Protein AF-0000000080526913 (afdb_homodimer)

Sequence (358 aa):
MADVSIFNTLAPYHIIAYGTHLGAQVWQTFVSGITAYQTLERSQFSALQQRVFPRYFTLQTALPLLMALTYPGANLGPSSYHGALAPANHWSVLYPLTTAFVCGFLNLVFVGPKTSELIRLRKAQEIKDGKKSIDPAPHSKEMLGLNKTFARVHGASALLNLVSLGASVWYGVWLSARLMADVSIFNTLAPYHIIAYGTHLGAQVWQTFVSGITAYQTLERSQFSALQQRVFPRYFTLQTALPLLMALTYPGANLGPSSYHGALAPANHWSVLYPLTTAFVCGFLNLVFVGPKTSELIRLRKAQEIKDGKKSIDPAPHSKEMLGLNKTFARVHGASALLNLVSLGASVWYGVWLSARL

Nearest PDB structures (foldseek):
  7sax-assembly1_B  TM=2.688E-01  e=1.446E+00  Sphingobacterium wenxiniae
  8xqt-assembly1_R  TM=3.562E-01  e=3.666E+00  Clostridium perfringens
  7oqz-assembly1_A  TM=3.794E-01  e=6.597E+00  Homo sapiens
  2ykt-assembly1_A-2  TM=2.177E-01  e=6.597E+00  Homo sapiens
  7oqz-assembly1_A  TM=3.801E-01  e=7.802E+00  Homo sapiens

Secondary structure (DSSP, 8-state):
---GGGGGSSHHHHHHHHHHHHHHHHHIIIIIHHHHHHHS-HHHHHHHHHHHHHHHHHHHHHHHHHHHHTPPPPTTS--HHHHHHSGGGIIIIIHHHHHHHHHHHHIIIIIHHHHHHHHHHHHHHHHHHTS-TTSPSP--HHHHHHHHHHHHHHHHHHHHHHHHHHHHHHHHHHHHTT-/---GGGGGSSHHHHHHHHHHHHHHHHHIIIIIHHHHHHHS-HHHHHHHHHHHHHHHHHHHHHHHHHHHHTPPPPTTS--HHHHHHSGGGIIIIIHHHHHHHHHHHHIIIIIHHHHHHHHHHHHHHHHHHTS-TTSPSP--HHHHHHHHHHHHHHHHHHHHHHHHHHHHHHHHHHHHTT-

pLDDT: mean 96.12, std 7.46, range [40.59, 98.94]

Solvent-accessible surface area (backbone atoms only — not comparable to full-atom values): 17758 Å² total; per-residue (Å²): 121,89,50,84,64,52,78,74,45,42,27,39,61,19,50,50,35,48,14,39,46,47,1,32,49,51,34,42,68,71,41,53,48,50,50,40,58,75,64,39,56,67,70,58,34,52,56,44,47,66,61,45,46,58,58,50,22,47,48,41,25,48,31,36,52,49,28,34,53,19,29,54,30,51,90,89,44,56,38,20,54,62,25,28,66,29,79,93,23,34,82,52,38,33,48,24,37,47,47,20,21,51,31,17,41,44,30,49,71,48,43,43,54,50,41,52,49,44,54,52,51,47,52,54,47,19,63,76,66,74,44,61,87,83,52,74,83,85,70,53,72,67,53,51,50,48,51,52,50,39,53,52,43,46,48,51,42,51,49,33,50,50,52,21,48,52,23,46,51,53,29,41,42,50,57,20,72,47,77,120,89,49,86,64,51,78,74,44,41,30,39,61,21,48,50,35,49,14,38,46,47,1,33,48,51,34,43,69,72,40,53,49,50,50,40,58,74,65,40,55,67,70,58,33,50,56,44,48,66,61,45,46,60,57,52,24,48,47,41,26,48,31,36,52,50,30,34,53,19,29,54,28,56,91,88,43,56,37,20,54,62,25,29,65,31,77,93,24,35,82,52,37,33,48,26,38,48,47,20,21,51,30,17,41,43,29,50,71,48,43,43,54,50,39,53,49,43,53,51,50,46,51,54,47,18,63,75,65,73,45,60,86,84,52,74,82,85,71,53,73,66,53,53,50,48,50,52,51,39,52,52,45,47,47,50,43,51,48,34,50,52,51,22,48,50,23,46,51,54,27,42,43,51,58,22,75,48,72

InterPro domains:
  IPR025423 TMEM205-like [PF13664] (17-122)
  IPR053009 Xanthocillin Biosynthesis-Associated Protein [PTHR23241] (12-179)

Organism: Pseudogymnoascus destructans (strain ATCC MYA-4855 / 20631-21) (NCBI:txid658429)

Foldseek 3Di:
DPPVVVVVALVVVLVVLLCVLLVLLCCCLPPVLVVLVVPDDPVVSLVVCLVVQLVNLVSQQVSLLSNQQSAGDPDPGDGGVCRQPDPVCCQQHVVLSVLSNVLSVCCNPPLVVVLNVLVVVQVVLCVVQVHHLPDDDDDDPVSVVSVVVNCVSVVSNSVSSVSNSVSSVSNVVSVVVVD/DPPVVVVVALVVVLVVLLCVLLVLLCCCLPPVLVVLVVPDDPVVSLVVCLVVQLVNLVSLQVSLLSNQQSAGDPDPGDGGVCRLPDPVCCQQHVVLSVLSNVLSVCCNPPLVVVLVVLVVVQVVLCVVQVHHLPDDDDDDPVSVVSVVVNCVSVVSNSVSSVSNSVSSVSNVVSVVVVD

Radius of gyration: 22.97 Å; Cα contacts (8 Å, |Δi|>4): 493; chains: 2; bounding box: 57×66×45 Å

Structure (mmCIF, N/CA/C/O backbone):
data_AF-0000000080526913-model_v1
#
loop_
_entity.id
_entity.type
_entity.pdbx_description
1 polymer 'TMEM205-like domain-containing protein'
#
loop_
_atom_site.group_PDB
_atom_site.id
_atom_site.type_symbol
_atom_site.label_atom_id
_atom_site.label_alt_id
_atom_site.label_comp_id
_atom_site.label_asym_id
_atom_site.label_entity_id
_atom_site.label_seq_id
_atom_site.pdbx_PDB_ins_code
_atom_site.Cartn_x
_atom_site.Cartn_y
_atom_site.Cartn_z
_atom_site.occupancy
_atom_site.B_iso_or_equiv
_atom_site.auth_seq_id
_atom_site.auth_comp_id
_atom_site.auth_asym_id
_atom_site.auth_atom_id
_atom_site.pdbx_PDB_model_num
ATOM 1 N N . MET A 1 1 ? 15.875 21.516 12.609 1 41.25 1 MET A N 1
ATOM 2 C CA . MET A 1 1 ? 16.078 20.141 13.102 1 41.25 1 MET A CA 1
ATOM 3 C C . MET A 1 1 ? 14.859 19.656 13.875 1 41.25 1 MET A C 1
ATOM 5 O O . MET A 1 1 ? 14.344 20.375 14.742 1 41.25 1 MET A O 1
ATOM 9 N N . ALA A 1 2 ? 13.953 18.844 13.219 1 52.88 2 ALA A N 1
ATOM 10 C CA . ALA A 1 2 ? 12.859 18.469 14.117 1 52.88 2 ALA A CA 1
ATOM 11 C C . ALA A 1 2 ? 13.398 18.016 15.477 1 52.88 2 ALA A C 1
ATOM 13 O O . ALA A 1 2 ? 14.211 17.094 15.539 1 52.88 2 ALA A O 1
ATOM 14 N N . ASP A 1 3 ? 13.531 18.781 16.438 1 56.09 3 ASP A N 1
ATOM 15 C CA . ASP A 1 3 ? 14.055 18.578 17.781 1 56.09 3 ASP A CA 1
ATOM 16 C C . ASP A 1 3 ? 13.562 17.266 18.375 1 56.09 3 ASP A C 1
ATOM 18 O O . ASP A 1 3 ? 12.516 16.75 17.969 1 56.09 3 ASP A O 1
ATOM 22 N N . VAL A 1 4 ? 14.5 16.375 18.984 1 63.16 4 VAL A N 1
ATOM 23 C CA . VAL A 1 4 ? 14.227 15.227 19.844 1 63.16 4 VAL A CA 1
ATOM 24 C C . VAL A 1 4 ? 12.852 15.375 20.484 1 63.16 4 VAL A C 1
ATOM 26 O O . VAL A 1 4 ? 12.156 14.391 20.734 1 63.16 4 VAL A O 1
ATOM 29 N N . SER A 1 5 ? 12.266 16.594 20.328 1 86.69 5 SER A N 1
ATOM 30 C CA . SER A 1 5 ? 11.031 16.938 21.031 1 86.69 5 SER A CA 1
ATOM 31 C C . SER A 1 5 ? 9.805 16.562 20.203 1 86.69 5 SER A C 1
ATOM 33 O O . SER A 1 5 ? 8.75 16.25 20.766 1 86.69 5 SER A O 1
ATOM 35 N N . ILE A 1 6 ? 10.062 16.234 18.891 1 90.94 6 ILE A N 1
ATOM 36 C CA . ILE A 1 6 ? 8.906 15.922 18.062 1 90.94 6 ILE A CA 1
ATOM 37 C C . ILE A 1 6 ? 8.484 14.477 18.281 1 90.94 6 ILE A C 1
ATOM 39 O O . ILE A 1 6 ? 7.293 14.156 18.219 1 90.94 6 ILE A O 1
ATOM 43 N N . PHE A 1 7 ? 9.453 13.602 18.641 1 92.25 7 PHE A N 1
ATOM 44 C CA . PHE A 1 7 ? 9.172 12.188 18.859 1 92.25 7 PHE A CA 1
ATOM 45 C C . PHE A 1 7 ? 8.453 11.961 20.172 1 92.25 7 PHE A C 1
ATOM 47 O O . PHE A 1 7 ? 7.91 10.883 20.422 1 92.25 7 PHE A O 1
ATOM 54 N N . ASN A 1 8 ? 8.422 13.008 21 1 92.38 8 ASN A N 1
ATOM 55 C CA . ASN A 1 8 ? 7.633 12.945 22.234 1 92.38 8 ASN A CA 1
ATOM 56 C C . ASN A 1 8 ? 6.188 13.383 21.984 1 92.38 8 ASN A C 1
ATOM 58 O O . ASN A 1 8 ? 5.367 13.336 22.906 1 92.38 8 ASN A O 1
ATOM 62 N N . THR A 1 9 ? 5.938 13.766 20.766 1 93.69 9 THR A N 1
ATOM 63 C CA . THR A 1 9 ? 4.559 14.109 20.438 1 93.69 9 THR A CA 1
ATOM 64 C C . THR A 1 9 ? 3.875 12.945 19.719 1 93.69 9 THR A C 1
ATOM 66 O O . THR A 1 9 ? 4.531 11.984 19.312 1 93.69 9 THR A O 1
ATOM 69 N N . LEU A 1 10 ? 2.586 13.047 19.469 1 96.81 10 LEU A N 1
ATOM 70 C CA . LEU A 1 10 ? 1.797 11.992 18.844 1 96.81 10 LEU A CA 1
ATOM 71 C C . LEU A 1 10 ? 1.803 12.133 17.328 1 96.81 10 LEU A C 1
ATOM 73 O O . LEU A 1 10 ? 1.496 11.172 16.609 1 96.81 10 LEU A O 1
ATOM 77 N N . ALA A 1 11 ? 2.182 13.273 16.828 1 97 11 ALA A N 1
ATOM 78 C CA . ALA A 1 11 ? 1.941 13.688 15.453 1 97 11 ALA A CA 1
ATOM 79 C C . ALA A 1 11 ? 2.689 12.789 14.469 1 97 11 ALA A C 1
ATOM 81 O O . ALA A 1 11 ? 2.131 12.367 13.453 1 97 11 ALA A O 1
ATOM 82 N N . PRO A 1 12 ? 3.951 12.43 14.75 1 97.81 12 PRO A N 1
ATOM 83 C CA . PRO A 1 12 ? 4.645 11.57 13.789 1 97.81 12 PRO A CA 1
ATOM 84 C C . PRO A 1 12 ? 4.012 10.188 13.664 1 97.81 12 PRO A C 1
ATOM 86 O O . PRO A 1 12 ? 3.928 9.641 12.562 1 97.81 12 PRO A O 1
ATOM 89 N N . TYR A 1 13 ? 3.525 9.68 14.727 1 98.38 13 TYR A N 1
ATOM 90 C CA . TYR A 1 13 ? 2.902 8.367 14.711 1 98.38 13 TYR A CA 1
ATOM 91 C C . TYR A 1 13 ? 1.559 8.398 14 1 98.38 13 TYR A C 1
ATOM 93 O O . TYR A 1 13 ? 1.196 7.457 13.297 1 98.38 13 TYR A O 1
ATOM 101 N N . HIS A 1 14 ? 0.93 9.508 14.164 1 98.62 14 HIS A N 1
ATOM 102 C CA . HIS A 1 14 ? -0.375 9.688 13.539 1 98.62 14 HIS A CA 1
ATOM 103 C C . HIS A 1 14 ? -0.254 9.75 12.023 1 98.62 14 HIS A C 1
ATOM 105 O O . HIS A 1 14 ? -0.958 9.031 11.312 1 98.62 14 HIS A O 1
ATOM 111 N N . ILE A 1 15 ? 0.638 10.547 11.562 1 98.5 15 ILE A N 1
ATOM 112 C CA . ILE A 1 15 ? 0.716 10.766 10.117 1 98.5 15 ILE A CA 1
ATOM 113 C C . ILE A 1 15 ? 1.255 9.508 9.438 1 98.5 15 ILE A C 1
ATOM 115 O O . ILE A 1 15 ? 0.852 9.18 8.32 1 98.5 15 ILE A O 1
ATOM 119 N N . ILE A 1 16 ? 2.139 8.773 10.055 1 98.75 16 ILE A N 1
ATOM 120 C CA . ILE A 1 16 ? 2.672 7.535 9.492 1 98.75 16 ILE A CA 1
ATOM 121 C C . ILE A 1 16 ? 1.582 6.465 9.477 1 98.75 16 ILE A C 1
ATOM 123 O O . ILE A 1 16 ? 1.44 5.73 8.5 1 98.75 16 ILE A O 1
ATOM 127 N N . ALA A 1 17 ? 0.786 6.398 10.523 1 98.88 17 ALA A N 1
ATOM 128 C CA . ALA A 1 17 ? -0.334 5.461 10.562 1 98.88 17 ALA A CA 1
ATOM 129 C C . ALA A 1 17 ? -1.347 5.773 9.461 1 98.88 17 ALA A C 1
ATOM 131 O O . ALA A 1 17 ? -1.819 4.871 8.766 1 98.88 17 ALA A O 1
ATOM 132 N N . TYR A 1 18 ? -1.64 7.07 9.359 1 98.94 18 TYR A N 1
ATOM 133 C CA . TYR A 1 18 ? -2.576 7.492 8.328 1 98.94 18 TYR A CA 1
ATOM 134 C C . TYR A 1 18 ? -2.062 7.113 6.941 1 98.94 18 TYR A C 1
ATOM 136 O O . TYR A 1 18 ? -2.797 6.539 6.137 1 98.94 18 TYR A O 1
ATOM 144 N N . GLY A 1 19 ? -0.814 7.438 6.625 1 98.94 19 GLY A N 1
ATOM 145 C CA . GLY A 1 19 ? -0.238 7.125 5.328 1 98.94 19 GLY A CA 1
ATOM 146 C C . GLY A 1 19 ? -0.204 5.641 5.031 1 98.94 19 GLY A C 1
ATOM 147 O O . GLY A 1 19 ? -0.53 5.215 3.92 1 98.94 19 GLY A O 1
ATOM 148 N N . THR A 1 20 ? 0.209 4.852 6.016 1 98.88 20 THR A N 1
ATOM 149 C CA . THR A 1 20 ? 0.259 3.404 5.844 1 98.88 20 THR A CA 1
ATOM 150 C C . THR A 1 20 ? -1.13 2.846 5.547 1 98.88 20 THR A C 1
ATOM 152 O O . THR A 1 20 ? -1.292 2.01 4.656 1 98.88 20 THR A O 1
ATOM 155 N N . HIS A 1 21 ? -2.102 3.365 6.293 1 98.94 21 HIS A N 1
ATOM 156 C CA . HIS A 1 21 ? -3.48 2.92 6.129 1 98.94 21 HIS A CA 1
ATOM 157 C C . HIS A 1 21 ? -4 3.234 4.73 1 98.94 21 HIS A C 1
ATOM 159 O O . HIS A 1 21 ? -4.426 2.332 4.008 1 98.94 21 HIS A O 1
ATOM 165 N N . LEU A 1 22 ? -3.934 4.496 4.324 1 98.94 22 LEU A N 1
ATOM 166 C CA . LEU A 1 22 ? -4.434 4.941 3.029 1 98.94 22 LEU A CA 1
ATOM 167 C C . LEU A 1 22 ? -3.67 4.27 1.894 1 98.94 22 LEU A C 1
ATOM 169 O O . LEU A 1 22 ? -4.277 3.77 0.942 1 98.94 22 LEU A O 1
ATOM 173 N N . GLY A 1 23 ? -2.391 4.238 1.995 1 98.81 23 GLY A N 1
ATOM 174 C CA . GLY A 1 23 ? -1.58 3.707 0.911 1 98.81 23 GLY A CA 1
ATOM 175 C C . GLY A 1 23 ? -1.764 2.215 0.705 1 98.81 23 GLY A C 1
ATOM 176 O O . GLY A 1 23 ? -1.736 1.731 -0.428 1 98.81 23 GLY A O 1
ATOM 177 N N . ALA A 1 24 ? -1.862 1.53 1.797 1 98.81 24 ALA A N 1
ATOM 178 C CA . ALA A 1 24 ? -2.15 0.105 1.661 1 98.81 24 ALA A CA 1
ATOM 179 C C . ALA A 1 24 ? -3.477 -0.121 0.943 1 98.81 24 ALA A C 1
ATOM 181 O O . ALA A 1 24 ? -3.598 -1.031 0.119 1 98.81 24 ALA A O 1
ATOM 182 N N . GLN A 1 25 ? -4.477 0.696 1.237 1 98.88 25 GLN A N 1
ATOM 183 C CA . GLN A 1 25 ? -5.777 0.574 0.581 1 98.88 25 GLN A CA 1
ATOM 184 C C . GLN A 1 25 ? -5.664 0.854 -0.915 1 98.88 25 GLN A C 1
ATOM 186 O O . GLN A 1 25 ? -6.148 0.073 -1.735 1 98.88 25 GLN A O 1
ATOM 191 N N . VAL A 1 26 ? -5.02 1.909 -1.214 1 98.81 26 VAL A N 1
ATOM 192 C CA . VAL A 1 26 ? -4.91 2.33 -2.607 1 98.81 26 VAL A CA 1
ATOM 193 C C . VAL A 1 26 ? -4.105 1.304 -3.398 1 98.81 26 VAL A C 1
ATOM 195 O O . VAL A 1 26 ? -4.531 0.861 -4.469 1 98.81 26 VAL A O 1
ATOM 198 N N . TRP A 1 27 ? -3.051 0.9 -2.852 1 98.62 27 TRP A N 1
ATOM 199 C CA . TRP A 1 27 ? -2.143 -0.009 -3.545 1 98.62 27 TRP A CA 1
ATOM 200 C C . TRP A 1 27 ? -2.783 -1.381 -3.729 1 98.62 27 TRP A C 1
ATOM 202 O O . TRP A 1 27 ? -2.768 -1.937 -4.828 1 98.62 27 TRP A O 1
ATOM 212 N N . GLN A 1 28 ? -3.33 -1.899 -2.707 1 98.5 28 GLN A N 1
ATOM 213 C CA . GLN A 1 28 ? -3.904 -3.24 -2.77 1 98.5 28 GLN A CA 1
ATOM 214 C C . GLN A 1 28 ? -5.141 -3.268 -3.662 1 98.5 28 GLN A C 1
ATOM 216 O O . GLN A 1 28 ? -5.344 -4.223 -4.418 1 98.5 28 GLN A O 1
ATOM 221 N N . THR A 1 29 ? -5.977 -2.24 -3.617 1 98.31 29 THR A N 1
ATOM 222 C CA . THR A 1 29 ? -7.25 -2.229 -4.324 1 98.31 29 THR A CA 1
ATOM 223 C C . THR A 1 29 ? -7.047 -1.946 -5.809 1 98.31 29 THR A C 1
ATOM 225 O O . THR A 1 29 ? -7.664 -2.59 -6.66 1 98.31 29 THR A O 1
ATOM 228 N N . PHE A 1 30 ? -6.113 -1.079 -6.098 1 98.38 30 PHE A N 1
ATOM 229 C CA . PHE A 1 30 ? -6.125 -0.586 -7.469 1 98.38 30 PHE A CA 1
ATOM 230 C C . PHE A 1 30 ? -4.895 -1.067 -8.227 1 98.38 30 PHE A C 1
ATOM 232 O O . PHE A 1 30 ? -4.801 -0.895 -9.445 1 98.38 30 PHE A O 1
ATOM 239 N N . VAL A 1 31 ? -3.92 -1.676 -7.539 1 98.12 31 VAL A N 1
ATOM 240 C CA . VAL A 1 31 ? -2.715 -2.043 -8.273 1 98.12 31 VAL A CA 1
ATOM 241 C C . VAL A 1 31 ? -2.346 -3.492 -7.973 1 98.12 31 VAL A C 1
ATOM 243 O O . VAL A 1 31 ? -2.436 -4.359 -8.844 1 98.12 31 VAL A O 1
ATOM 246 N N . SER A 1 32 ? -2.037 -3.74 -6.723 1 98.06 32 SER A N 1
ATOM 247 C CA . SER A 1 32 ? -1.484 -5.043 -6.375 1 98.06 32 SER A CA 1
ATOM 248 C C . SER A 1 32 ? -2.492 -6.16 -6.633 1 98.06 32 SER A C 1
ATOM 250 O O . SER A 1 32 ? -2.154 -7.18 -7.234 1 98.06 32 SER A O 1
ATOM 252 N N . GLY A 1 33 ? -3.709 -5.977 -6.207 1 97.75 33 GLY A N 1
ATOM 253 C CA . GLY A 1 33 ? -4.73 -6.988 -6.418 1 97.75 33 GLY A CA 1
ATOM 254 C C . GLY A 1 33 ? -5.039 -7.234 -7.883 1 97.75 33 GLY A C 1
ATOM 255 O O . GLY A 1 33 ? -5.164 -8.383 -8.312 1 97.75 33 GLY A O 1
ATOM 256 N N . ILE A 1 34 ? -5.125 -6.227 -8.617 1 98.31 34 ILE A N 1
ATOM 257 C CA . ILE A 1 34 ? -5.441 -6.309 -10.039 1 98.31 34 ILE A CA 1
ATOM 258 C C . ILE A 1 34 ? -4.281 -6.961 -10.789 1 98.31 34 ILE A C 1
ATOM 260 O O . ILE A 1 34 ? -4.496 -7.828 -11.641 1 98.31 34 ILE A O 1
ATOM 264 N N . THR A 1 35 ? -3.104 -6.57 -10.438 1 98.69 35 THR A N 1
ATOM 265 C CA . THR A 1 35 ? -1.925 -7.148 -11.07 1 98.69 35 THR A CA 1
ATOM 266 C C . THR A 1 35 ? -1.85 -8.648 -10.812 1 98.69 35 THR A C 1
ATOM 268 O O . THR A 1 35 ? -1.559 -9.43 -11.719 1 98.69 35 THR A O 1
ATOM 271 N N . ALA A 1 36 ? -2.09 -9.031 -9.594 1 98.69 36 ALA A N 1
ATOM 272 C CA . ALA A 1 36 ? -2.076 -10.445 -9.25 1 98.69 36 ALA A CA 1
ATOM 273 C C . ALA A 1 36 ? -3.135 -11.211 -10.039 1 98.69 36 ALA A C 1
ATOM 275 O O . ALA A 1 36 ? -2.867 -12.297 -10.562 1 98.69 36 ALA A O 1
ATOM 276 N N . TYR A 1 37 ? -4.297 -10.648 -10.172 1 97.94 37 TYR A N 1
ATOM 277 C CA . TYR A 1 37 ? -5.402 -11.258 -10.898 1 97.94 37 TYR A CA 1
ATOM 278 C C . TYR A 1 37 ? -5.043 -11.453 -12.367 1 97.94 37 TYR A C 1
ATOM 280 O O . TYR A 1 37 ? -5.371 -12.484 -12.961 1 97.94 37 TYR A O 1
ATOM 288 N N . GLN A 1 38 ? -4.336 -10.516 -12.906 1 98.38 38 GLN A N 1
ATOM 289 C CA . GLN A 1 38 ? -3.994 -10.539 -14.328 1 98.38 38 GLN A CA 1
ATOM 290 C C . GLN A 1 38 ? -2.826 -11.484 -14.594 1 98.38 38 GLN A C 1
ATOM 292 O O . GLN A 1 38 ? -2.611 -11.906 -15.734 1 98.38 38 GLN A O 1
ATOM 297 N N . THR A 1 39 ? -2.084 -11.773 -13.625 1 98.44 39 THR A N 1
ATOM 298 C CA . THR A 1 39 ? -0.815 -12.461 -13.836 1 98.44 39 THR A CA 1
ATOM 299 C C . THR A 1 39 ? -0.926 -13.938 -13.461 1 98.44 39 THR A C 1
ATOM 301 O O . THR A 1 39 ? -0.385 -14.805 -14.148 1 98.44 39 THR A O 1
ATOM 304 N N . LEU A 1 40 ? -1.646 -14.25 -12.414 1 98.38 40 LEU A N 1
ATOM 305 C CA . LEU A 1 40 ? -1.667 -15.602 -11.852 1 98.38 40 LEU A CA 1
ATOM 306 C C . LEU A 1 40 ? -2.875 -16.375 -12.352 1 98.38 40 LEU A C 1
ATOM 308 O O . LEU A 1 40 ? -3.918 -15.789 -12.656 1 98.38 40 LEU A O 1
ATOM 312 N N . GLU A 1 41 ? -2.676 -17.672 -12.406 1 96.88 41 GLU A N 1
ATOM 313 C CA . GLU A 1 41 ? -3.857 -18.516 -12.578 1 96.88 41 GLU A CA 1
ATOM 314 C C . GLU A 1 41 ? -4.832 -18.344 -11.414 1 96.88 41 GLU A C 1
ATOM 316 O O . GLU A 1 41 ? -4.426 -18.016 -10.297 1 96.88 41 GLU A O 1
ATOM 321 N N . ARG A 1 42 ? -6.059 -18.641 -11.703 1 95.56 42 ARG A N 1
ATOM 322 C CA . ARG A 1 42 ? -7.125 -18.375 -10.742 1 95.56 42 ARG A CA 1
ATOM 323 C C . ARG A 1 42 ? -6.855 -19.062 -9.414 1 95.56 42 ARG A C 1
ATOM 325 O O . ARG A 1 42 ? -7.062 -18.484 -8.344 1 95.56 42 ARG A O 1
ATOM 332 N N . SER A 1 43 ? -6.453 -20.281 -9.484 1 94.75 43 SER A N 1
ATOM 333 C CA . SER A 1 43 ? -6.215 -21.031 -8.258 1 94.75 43 SER A CA 1
ATOM 334 C C . SER A 1 43 ? -5.078 -20.422 -7.449 1 94.75 43 SER A C 1
ATOM 336 O O . SER A 1 43 ? -5.152 -20.359 -6.219 1 94.75 43 SER A O 1
ATOM 338 N N . GLN A 1 44 ? -4.016 -19.969 -8.125 1 97 44 GLN A N 1
ATOM 339 C CA . GLN A 1 44 ? -2.889 -19.328 -7.457 1 97 44 GLN A CA 1
ATOM 340 C C . GLN A 1 44 ? -3.283 -17.969 -6.902 1 97 44 GLN A C 1
ATOM 342 O O . GLN A 1 44 ? -2.893 -17.609 -5.789 1 97 44 GLN A O 1
ATOM 347 N N . PHE A 1 45 ? -4.051 -17.266 -7.734 1 98 45 PHE A N 1
ATOM 348 C CA . PHE A 1 45 ? -4.559 -15.969 -7.301 1 98 45 PHE A CA 1
ATOM 349 C C . PHE A 1 45 ? -5.391 -16.109 -6.031 1 98 45 PHE A C 1
ATOM 351 O O . PHE A 1 45 ? -5.207 -15.359 -5.074 1 98 45 PHE A O 1
ATOM 358 N N . SER A 1 46 ? -6.266 -17.031 -6.066 1 96.88 46 SER A N 1
ATOM 359 C CA . SER A 1 46 ? -7.141 -17.281 -4.922 1 96.88 46 SER A CA 1
ATOM 360 C C . SER A 1 46 ? -6.34 -17.641 -3.68 1 96.88 46 SER A C 1
ATOM 362 O O . SER A 1 46 ? -6.605 -17.141 -2.588 1 96.88 46 SER A O 1
ATOM 364 N N . ALA A 1 47 ? -5.391 -18.5 -3.828 1 96.88 47 ALA A N 1
ATOM 365 C CA . ALA A 1 47 ? -4.547 -18.906 -2.709 1 96.88 47 ALA A CA 1
ATOM 366 C C . ALA A 1 47 ? -3.795 -17.719 -2.125 1 96.88 47 ALA A C 1
ATOM 368 O O . ALA A 1 47 ? -3.695 -17.578 -0.904 1 96.88 47 ALA A O 1
ATOM 369 N N . LEU A 1 48 ? -3.262 -16.891 -2.971 1 98.31 48 LEU A N 1
ATOM 370 C CA . LEU A 1 48 ? -2.543 -15.703 -2.521 1 98.31 48 LEU A CA 1
ATOM 371 C C . LEU A 1 48 ? -3.467 -14.758 -1.759 1 98.31 48 LEU A C 1
ATOM 373 O O . LEU A 1 48 ? -3.127 -14.297 -0.667 1 98.31 48 LEU A O 1
ATOM 377 N N . GLN A 1 49 ? -4.66 -14.5 -2.309 1 97.5 49 GLN A N 1
ATOM 378 C CA . GLN A 1 49 ? -5.578 -13.555 -1.672 1 97.5 49 GLN A CA 1
ATOM 379 C C . GLN A 1 49 ? -6.031 -14.07 -0.307 1 97.5 49 GLN A C 1
ATOM 381 O O . GLN A 1 49 ? -6.258 -13.281 0.612 1 97.5 49 GLN A O 1
ATOM 386 N N . GLN A 1 50 ? -6.121 -15.352 -0.148 1 97.25 50 GLN A N 1
ATOM 387 C CA . GLN A 1 50 ? -6.539 -15.922 1.127 1 97.25 50 GLN A CA 1
ATOM 388 C C . GLN A 1 50 ? -5.492 -15.68 2.209 1 97.25 50 GLN A C 1
ATOM 390 O O . GLN A 1 50 ? -5.801 -15.734 3.402 1 97.25 50 GLN A O 1
ATOM 395 N N . ARG A 1 51 ? -4.277 -15.445 1.829 1 97.88 51 ARG A N 1
ATOM 396 C CA . ARG A 1 51 ? -3.229 -15.141 2.795 1 97.88 51 ARG A CA 1
ATOM 397 C C . ARG A 1 51 ? -3.068 -13.633 2.963 1 97.88 51 ARG A C 1
ATOM 399 O O . ARG A 1 51 ? -2.682 -13.156 4.031 1 97.88 51 ARG A O 1
ATOM 406 N N . VAL A 1 52 ? -3.359 -12.914 1.942 1 98.19 52 VAL A N 1
ATOM 407 C CA . VAL A 1 52 ? -3.213 -11.461 1.941 1 98.19 52 VAL A CA 1
ATOM 408 C C . VAL A 1 52 ? -4.332 -10.828 2.762 1 98.19 52 VAL A C 1
ATOM 410 O O . VAL A 1 52 ? -4.086 -9.93 3.578 1 98.19 52 VAL A O 1
ATOM 413 N N . PHE A 1 53 ? -5.531 -11.305 2.652 1 97.75 53 PHE A N 1
ATOM 414 C CA . PHE A 1 53 ? -6.711 -10.617 3.162 1 97.75 53 PHE A CA 1
ATOM 415 C C . PHE A 1 53 ? -6.676 -10.539 4.684 1 97.75 53 PHE A C 1
ATOM 417 O O . PHE A 1 53 ? -6.871 -9.469 5.262 1 97.75 53 PHE A O 1
ATOM 424 N N . PRO A 1 54 ? -6.43 -11.602 5.352 1 98.06 54 PRO A N 1
ATOM 425 C CA . PRO A 1 54 ? -6.398 -11.469 6.812 1 98.06 54 PRO A CA 1
ATOM 426 C C . PRO A 1 54 ? -5.355 -10.453 7.285 1 98.06 54 PRO A C 1
ATOM 428 O O . PRO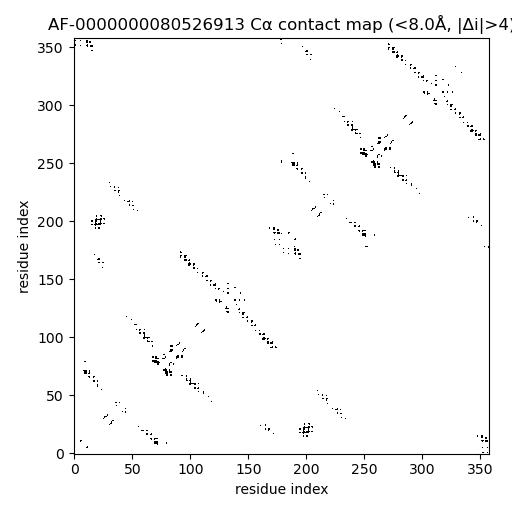 A 1 54 ? -5.598 -9.727 8.25 1 98.06 54 PRO A O 1
ATOM 431 N N . ARG A 1 55 ? -4.223 -10.43 6.699 1 98.5 55 ARG A N 1
ATOM 432 C CA . ARG A 1 55 ? -3.189 -9.469 7.047 1 98.5 55 ARG A CA 1
ATOM 433 C C . ARG A 1 55 ? -3.633 -8.047 6.715 1 98.5 55 ARG A C 1
ATOM 435 O O . ARG A 1 55 ? -3.43 -7.121 7.508 1 98.5 55 ARG A O 1
ATOM 442 N N . TYR A 1 56 ? -4.223 -7.922 5.551 1 98.75 56 TYR A N 1
ATOM 443 C CA . TYR A 1 56 ? -4.703 -6.629 5.082 1 98.75 56 TYR A CA 1
ATOM 444 C C . TYR A 1 56 ? -5.793 -6.082 6 1 98.75 56 TYR A C 1
ATOM 446 O O . TYR A 1 56 ? -5.719 -4.934 6.441 1 98.75 56 TYR A O 1
ATOM 454 N N . PHE A 1 57 ? -6.711 -6.879 6.34 1 98.81 57 PHE A N 1
ATOM 455 C CA . PHE A 1 57 ? -7.84 -6.418 7.137 1 98.81 57 PHE A CA 1
ATOM 456 C C . PHE A 1 57 ? -7.43 -6.191 8.586 1 98.81 57 PHE A C 1
ATOM 458 O O . PHE A 1 57 ? -7.996 -5.34 9.273 1 98.81 57 PHE A O 1
ATOM 465 N N . THR A 1 58 ? -6.465 -6.953 9.039 1 98.88 58 THR A N 1
ATOM 466 C CA . THR A 1 58 ? -5.91 -6.66 10.352 1 98.88 58 THR A CA 1
ATOM 467 C C . THR A 1 58 ? -5.352 -5.238 10.398 1 98.88 58 THR A C 1
ATOM 469 O O . THR A 1 58 ? -5.648 -4.48 11.328 1 98.88 58 THR A O 1
ATOM 472 N N . LEU A 1 59 ? -4.59 -4.914 9.391 1 98.75 59 LEU A N 1
ATOM 473 C CA . LEU A 1 59 ? -4.023 -3.572 9.336 1 98.75 59 LEU A CA 1
ATOM 474 C C . LEU A 1 59 ? -5.121 -2.525 9.164 1 98.75 59 LEU A C 1
ATOM 476 O O . LEU A 1 59 ? -5.07 -1.459 9.781 1 98.75 59 LEU A O 1
ATOM 480 N N . GLN A 1 60 ? -6.152 -2.838 8.359 1 98.81 60 GLN A N 1
ATOM 481 C CA . GLN A 1 60 ? -7.246 -1.911 8.086 1 98.81 60 GLN A CA 1
ATOM 482 C C . GLN A 1 60 ? -8.109 -1.706 9.328 1 98.81 60 GLN A C 1
ATOM 484 O O . GLN A 1 60 ? -8.859 -0.728 9.414 1 98.81 60 GLN A O 1
ATOM 489 N N . THR A 1 61 ? -8 -2.609 10.234 1 98.88 61 THR A N 1
ATOM 490 C CA . THR A 1 61 ? -8.734 -2.488 11.484 1 98.88 61 THR A CA 1
ATOM 491 C C . THR A 1 61 ? -7.891 -1.785 12.547 1 98.88 61 THR A C 1
ATOM 493 O O . THR A 1 61 ? -8.367 -0.872 13.219 1 98.88 61 THR A O 1
ATOM 496 N N . ALA A 1 62 ? -6.625 -2.113 12.633 1 98.88 62 ALA A N 1
ATOM 497 C CA . ALA A 1 62 ? -5.758 -1.646 13.711 1 98.88 62 ALA A CA 1
ATOM 498 C C . ALA A 1 62 ? -5.352 -0.191 13.5 1 98.88 62 ALA A C 1
ATOM 500 O O . ALA A 1 62 ? -5.238 0.575 14.461 1 98.88 62 ALA A O 1
ATOM 501 N N . LEU A 1 63 ? -5.141 0.215 12.289 1 98.94 63 LEU A N 1
ATOM 502 C CA . LEU A 1 63 ? -4.523 1.512 12.023 1 98.94 63 LEU A CA 1
ATOM 503 C C . LEU A 1 63 ? -5.504 2.646 12.305 1 98.94 63 LEU A C 1
ATOM 505 O O . LEU A 1 63 ? -5.121 3.674 12.875 1 98.94 63 LEU A O 1
ATOM 509 N N . PRO A 1 64 ? -6.781 2.49 11.93 1 98.88 64 PRO A N 1
ATOM 510 C CA . PRO A 1 64 ? -7.699 3.551 12.352 1 98.88 64 PRO A CA 1
ATOM 511 C C . PRO A 1 64 ? -7.766 3.705 13.867 1 98.88 64 PRO A C 1
ATOM 513 O O . PRO A 1 64 ? -7.91 4.824 14.375 1 98.88 64 PRO A O 1
ATOM 516 N N . LEU A 1 65 ? -7.695 2.613 14.586 1 98.69 65 LEU A N 1
ATOM 517 C CA . LEU A 1 65 ? -7.645 2.689 16.047 1 98.69 65 LEU A CA 1
ATOM 518 C C . LEU A 1 65 ? -6.391 3.424 16.5 1 98.69 65 LEU A C 1
ATOM 520 O O . LEU A 1 65 ? -6.457 4.281 17.391 1 98.69 65 LEU A O 1
ATOM 524 N N . LEU A 1 66 ? -5.273 3.066 15.914 1 98.81 66 LEU A N 1
ATOM 525 C CA . LEU A 1 66 ? -4.02 3.736 16.234 1 98.81 66 LEU A CA 1
ATOM 526 C C . LEU A 1 66 ? -4.102 5.227 15.922 1 98.81 66 LEU A C 1
ATOM 528 O O . LEU A 1 66 ? -3.578 6.055 16.672 1 98.81 66 LEU A O 1
ATOM 532 N N . MET A 1 67 ? -4.75 5.578 14.859 1 98.81 67 MET A N 1
ATOM 533 C CA . MET A 1 67 ? -4.91 6.98 14.492 1 98.81 67 MET A CA 1
ATOM 534 C C . MET A 1 67 ? -5.746 7.727 15.523 1 98.81 67 MET A C 1
ATOM 536 O O . MET A 1 67 ? -5.445 8.875 15.859 1 98.81 67 MET A O 1
ATOM 540 N N . ALA A 1 68 ? -6.758 7.078 15.984 1 98.38 68 ALA A N 1
ATOM 541 C CA . ALA A 1 68 ? -7.555 7.711 17.031 1 98.38 68 ALA A CA 1
ATOM 542 C C . ALA A 1 68 ? -6.723 7.945 18.281 1 98.38 68 ALA A C 1
ATOM 544 O O . ALA A 1 68 ? -6.805 9.008 18.906 1 98.38 68 ALA A O 1
ATOM 545 N N . LEU A 1 69 ? -5.867 7.008 18.625 1 98.31 69 LEU A N 1
ATOM 546 C CA . LEU A 1 69 ? -5.062 7.07 19.844 1 98.31 69 LEU A CA 1
ATOM 547 C C . LEU A 1 69 ? -3.943 8.094 19.703 1 98.31 69 LEU A C 1
ATOM 549 O O . LEU A 1 69 ? -3.449 8.625 20.703 1 98.31 69 LEU A O 1
ATOM 553 N N . THR A 1 70 ? -3.568 8.391 18.484 1 98.19 70 THR A N 1
ATOM 554 C CA . THR A 1 70 ? -2.43 9.281 18.281 1 98.19 70 THR A CA 1
ATOM 555 C C . THR A 1 70 ? -2.883 10.609 17.688 1 98.19 70 THR A C 1
ATOM 557 O O . THR A 1 70 ? -2.061 11.398 17.203 1 98.19 70 THR A O 1
ATOM 560 N N . TYR A 1 71 ? -4.137 10.812 17.641 1 97.94 71 TYR A N 1
ATOM 561 C CA . TYR A 1 71 ? -4.637 12.062 17.078 1 97.94 71 TYR A CA 1
ATOM 562 C C . TYR A 1 71 ? -3.941 13.266 17.703 1 97.94 71 TYR A C 1
ATOM 564 O O . TYR A 1 71 ? -3.961 13.43 18.938 1 97.94 71 TYR A O 1
ATOM 572 N N . PRO A 1 72 ? -3.318 14.086 16.797 1 95.44 72 PRO A N 1
ATOM 573 C CA . PRO A 1 72 ? -2.633 15.25 17.359 1 95.44 72 PRO A CA 1
ATOM 574 C C . PRO A 1 72 ? -3.58 16.422 17.625 1 95.44 72 PRO A C 1
ATOM 576 O O . PRO A 1 72 ? -4.324 16.828 16.734 1 95.44 72 PRO A O 1
ATOM 579 N N . GLY A 1 73 ? -3.666 16.828 18.859 1 90.56 73 GLY A N 1
ATOM 580 C CA . GLY A 1 73 ? -4.469 18 19.172 1 90.56 73 GLY A CA 1
ATOM 581 C C . GLY A 1 73 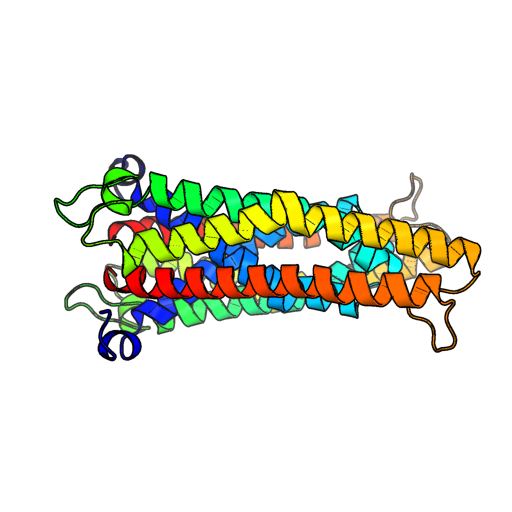? -3.975 19.266 18.484 1 90.56 73 GLY A C 1
ATOM 582 O O . GLY A 1 73 ? -2.775 19.422 18.25 1 90.56 73 GLY A O 1
ATOM 583 N N . ALA A 1 74 ? -4.891 20.062 17.969 1 78.44 74 ALA A N 1
ATOM 584 C CA . ALA A 1 74 ? -4.516 21.359 17.406 1 78.44 74 ALA A CA 1
ATOM 585 C C . ALA A 1 74 ? -4.453 22.422 18.5 1 78.44 74 ALA A C 1
ATOM 587 O O . ALA A 1 74 ? -5.34 22.5 19.344 1 78.44 74 ALA A O 1
ATOM 588 N N . ASN A 1 75 ? -3.33 23.125 18.375 1 75.44 75 ASN A N 1
ATOM 589 C CA . ASN A 1 75 ? -3.137 24.203 19.328 1 75.44 75 ASN A CA 1
ATOM 590 C C . ASN A 1 75 ? -3.305 23.719 20.766 1 75.44 75 ASN A C 1
ATOM 592 O O . ASN A 1 75 ? -2.594 22.812 21.203 1 75.44 75 ASN A O 1
ATOM 596 N N . LEU A 1 76 ? -4.316 24.094 21.484 1 74.25 76 LEU A N 1
ATOM 597 C CA . LEU A 1 76 ? -4.547 23.766 22.891 1 74.25 76 LEU A CA 1
ATOM 598 C C . LEU A 1 76 ? -5.715 22.797 23.031 1 74.25 76 LEU A C 1
ATOM 600 O O . LEU A 1 76 ? -6.219 22.594 24.141 1 74.25 76 LEU A O 1
ATOM 604 N N . GLY A 1 77 ? -5.922 22.234 21.953 1 84.69 77 GLY A N 1
ATOM 605 C CA . GLY A 1 77 ? -7.039 21.297 22.047 1 84.69 77 GLY A CA 1
ATOM 606 C C . GLY A 1 77 ? -6.629 19.906 22.469 1 84.69 77 GLY A C 1
ATOM 607 O O . GLY A 1 77 ? -5.438 19.594 22.516 1 84.69 77 GLY A O 1
ATOM 608 N N . PRO A 1 78 ? -7.629 19.141 22.828 1 92.75 78 PRO A N 1
ATOM 609 C CA . PRO A 1 78 ? -7.34 17.781 23.297 1 92.75 78 PRO A CA 1
ATOM 610 C C . PRO A 1 78 ? -6.711 16.906 22.203 1 92.75 78 PRO A C 1
ATOM 612 O O . PRO A 1 78 ? -7.004 17.078 21.016 1 92.75 78 PRO A O 1
ATOM 615 N N . SER A 1 79 ? -5.871 15.992 22.625 1 95.25 79 SER A N 1
ATOM 616 C CA . SER A 1 79 ? -5.199 15.031 21.75 1 95.25 79 SER A CA 1
ATOM 617 C C . SER A 1 79 ? -5.621 13.602 22.078 1 95.25 79 SER A C 1
ATOM 619 O O . SER A 1 79 ? -6.504 13.383 22.922 1 95.25 79 SER A O 1
ATOM 621 N N . SER A 1 80 ? -5.039 12.719 21.359 1 96.25 80 SER A N 1
ATOM 622 C CA . SER A 1 80 ? -5.281 11.297 21.578 1 96.25 80 SER A CA 1
ATOM 623 C C . SER A 1 80 ? -6.77 10.969 21.484 1 96.25 80 SER A C 1
ATOM 625 O O . SER A 1 80 ? -7.496 11.602 20.719 1 96.25 80 SER A O 1
ATOM 627 N N . TYR A 1 81 ? -7.219 9.914 22.188 1 95.94 81 TYR A N 1
ATOM 628 C CA . TYR A 1 81 ? -8.609 9.5 22.047 1 95.94 81 TYR A CA 1
ATOM 629 C C . TYR A 1 81 ? -9.555 10.57 22.562 1 95.94 81 TYR A C 1
ATOM 631 O O . TYR A 1 81 ? -10.688 10.688 22.094 1 95.94 81 TYR A O 1
ATOM 639 N N . HIS A 1 82 ? -9.102 11.477 23.469 1 96.12 82 HIS A N 1
ATOM 640 C CA . HIS A 1 82 ? -9.93 12.586 23.938 1 96.12 82 HIS A CA 1
ATOM 641 C C . HIS A 1 82 ? -10.219 13.57 22.812 1 96.12 82 HIS A C 1
ATOM 643 O O . HIS A 1 82 ? -11.344 14.07 22.688 1 96.12 82 HIS A O 1
ATOM 649 N N . GLY A 1 83 ? -9.203 13.812 22.031 1 95.81 83 GLY A N 1
ATOM 650 C CA . GLY A 1 83 ? -9.383 14.703 20.891 1 95.81 83 GLY A CA 1
ATOM 651 C C . GLY A 1 83 ? -10.234 14.109 19.797 1 95.81 83 GLY A C 1
ATOM 652 O O . GLY A 1 83 ? -11.07 14.797 19.203 1 95.81 83 GLY A O 1
ATOM 653 N N . ALA A 1 84 ? -10.039 12.844 19.531 1 96 84 ALA A N 1
ATOM 654 C CA . ALA A 1 84 ? -10.773 12.156 18.469 1 96 84 ALA A CA 1
ATOM 655 C C . ALA A 1 84 ? -12.266 12.094 18.781 1 96 84 ALA A C 1
ATOM 657 O O . ALA A 1 84 ? -13.094 12.125 17.859 1 96 84 ALA A O 1
ATOM 658 N N . LEU A 1 85 ? -12.555 12.07 20.062 1 96.56 85 LEU A N 1
ATOM 659 C CA . LEU A 1 85 ? -13.945 11.922 20.484 1 96.56 85 LEU A CA 1
ATOM 660 C C . LEU A 1 85 ? -14.586 13.281 20.734 1 96.56 85 LEU A C 1
ATOM 662 O O . LEU A 1 85 ? -15.797 13.367 20.969 1 96.56 85 LEU A O 1
ATOM 666 N N . ALA A 1 86 ? -13.82 14.359 20.703 1 95.75 86 ALA A N 1
ATOM 667 C CA . ALA A 1 86 ? -14.344 15.695 20.984 1 95.75 86 ALA A CA 1
ATOM 668 C C . ALA A 1 86 ? -15.469 16.062 20.031 1 95.75 86 ALA A C 1
ATOM 670 O O . ALA A 1 86 ? -15.375 15.812 18.828 1 95.75 86 ALA A O 1
ATOM 671 N N . PRO A 1 87 ? -16.484 16.719 20.469 1 95.81 87 PRO A N 1
ATOM 672 C CA . PRO A 1 87 ? -17.656 17.047 19.641 1 95.81 87 PRO A CA 1
ATOM 673 C C . PRO A 1 87 ? -17.281 17.844 18.391 1 95.81 87 PRO A C 1
ATOM 675 O O . PRO A 1 87 ? -17.828 17.609 17.312 1 95.81 87 PRO A O 1
ATOM 678 N N . ALA A 1 88 ? -16.359 18.719 18.469 1 93.44 88 ALA A N 1
ATOM 679 C CA . ALA A 1 88 ? -15.945 19.562 17.344 1 93.44 88 ALA 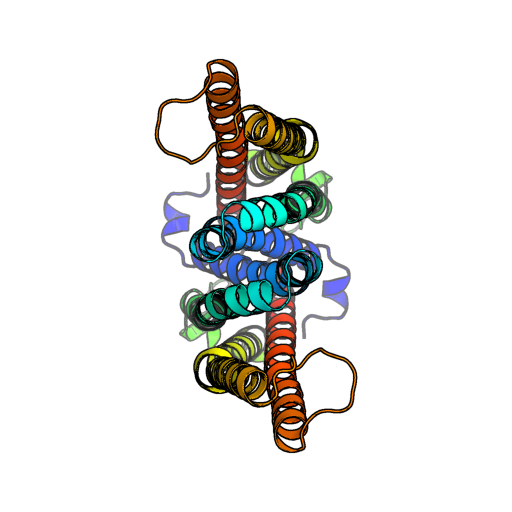A CA 1
ATOM 680 C C . ALA A 1 88 ? -15.289 18.734 16.25 1 93.44 88 ALA A C 1
ATOM 682 O O . ALA A 1 88 ? -15.148 19.188 15.117 1 93.44 88 ALA A O 1
ATOM 683 N N . ASN A 1 89 ? -14.898 17.453 16.625 1 95.12 89 ASN A N 1
ATOM 684 C CA . ASN A 1 89 ? -14.133 16.625 15.688 1 95.12 89 ASN A CA 1
ATOM 685 C C . ASN A 1 89 ? -14.953 15.445 15.172 1 95.12 89 ASN A C 1
ATOM 687 O O . ASN A 1 89 ? -14.414 14.547 14.523 1 95.12 89 ASN A O 1
ATOM 691 N N . HIS A 1 90 ? -16.203 15.391 15.383 1 96.75 90 HIS A N 1
ATOM 692 C CA . HIS A 1 90 ? -17.016 14.242 15.023 1 96.75 90 HIS A CA 1
ATOM 693 C C . HIS A 1 90 ? -16.984 13.984 13.516 1 96.75 90 HIS A C 1
ATOM 695 O O . HIS A 1 90 ? -16.688 12.875 13.078 1 96.75 90 HIS A O 1
ATOM 701 N N . TRP A 1 91 ? -17.203 15.039 12.688 1 96.38 91 TRP A N 1
ATOM 702 C CA . TRP A 1 91 ? -17.297 14.883 11.242 1 96.38 91 TRP A CA 1
ATOM 703 C C . TRP A 1 91 ? -15.914 14.742 10.617 1 96.38 91 TRP A C 1
ATOM 705 O O . TRP A 1 91 ? -15.75 14.062 9.602 1 96.38 91 TRP A O 1
ATOM 715 N N . SER A 1 92 ? -14.938 15.383 11.25 1 95.94 92 SER A N 1
ATOM 716 C CA . SER A 1 92 ? -13.609 15.438 10.641 1 95.94 92 SER A CA 1
ATOM 717 C C . SER A 1 92 ? -12.75 14.258 11.086 1 95.94 92 SER A C 1
ATOM 719 O O . SER A 1 92 ? -11.82 13.859 10.383 1 95.94 92 SER A O 1
ATOM 721 N N . VAL A 1 93 ? -13.055 13.742 12.305 1 97.5 93 VAL A N 1
ATOM 722 C CA . VAL A 1 93 ? -12.141 12.75 12.859 1 97.5 93 VAL A CA 1
ATOM 723 C C . VAL A 1 93 ? -12.922 11.492 13.242 1 97.5 93 VAL A C 1
ATOM 725 O O . VAL A 1 93 ? -12.727 10.43 12.648 1 97.5 93 VAL A O 1
ATOM 728 N N . LEU A 1 94 ? -13.891 11.609 14.094 1 98.19 94 LEU A N 1
ATOM 729 C CA . LEU A 1 94 ? -14.523 10.445 14.711 1 98.19 94 LEU A CA 1
ATOM 730 C C . LEU A 1 94 ? -15.227 9.586 13.664 1 98.19 94 LEU A C 1
ATOM 732 O O . LEU A 1 94 ? -15 8.383 13.586 1 98.19 94 LEU A O 1
ATOM 736 N N . TYR A 1 95 ? -16.062 10.195 12.828 1 98.62 95 TYR A N 1
ATOM 737 C CA . TYR A 1 95 ? -16.891 9.422 11.906 1 98.62 95 TYR A CA 1
ATOM 738 C C . TYR A 1 95 ? -16.031 8.75 10.836 1 98.62 95 TYR A C 1
ATOM 740 O O . TYR A 1 95 ? -16.188 7.562 10.562 1 98.62 95 TYR A O 1
ATOM 748 N N . PRO A 1 96 ? -15.141 9.461 10.25 1 98.75 96 PRO A N 1
ATOM 749 C CA . PRO A 1 96 ? -14.352 8.75 9.242 1 98.75 96 PRO A CA 1
ATOM 750 C C . PRO A 1 96 ? -13.477 7.652 9.836 1 98.75 96 PRO A C 1
ATOM 752 O O . PRO A 1 96 ? -13.367 6.566 9.258 1 98.75 96 PRO A O 1
ATOM 755 N N . LEU A 1 97 ? -12.836 7.859 10.984 1 98.88 97 LEU A N 1
ATOM 756 C CA . LEU A 1 97 ? -12.008 6.82 11.578 1 98.88 97 LEU A CA 1
ATOM 757 C C . LEU A 1 97 ? -12.852 5.637 12.031 1 98.88 97 LEU A C 1
ATOM 759 O O . LEU A 1 97 ? -12.445 4.484 11.883 1 98.88 97 LEU A O 1
ATOM 763 N N . THR A 1 98 ? -14.047 5.891 12.578 1 98.88 98 THR A N 1
ATOM 764 C CA . THR A 1 98 ? -14.938 4.82 12.992 1 98.88 98 THR A CA 1
ATOM 765 C C . THR A 1 98 ? -15.43 4.016 11.789 1 98.88 98 THR A C 1
ATOM 767 O O . THR A 1 98 ? -15.484 2.787 11.844 1 98.88 98 THR A O 1
ATOM 770 N N . THR A 1 99 ? -15.781 4.738 10.75 1 98.94 99 THR A N 1
ATOM 771 C CA . THR A 1 99 ? -16.234 4.062 9.539 1 98.94 99 THR A CA 1
ATOM 772 C C . THR A 1 99 ? -15.141 3.146 8.992 1 98.94 99 THR A C 1
ATOM 774 O O . THR A 1 99 ? -15.398 1.983 8.68 1 98.94 99 THR A O 1
ATOM 777 N N . ALA A 1 100 ? -13.914 3.693 8.922 1 98.94 100 ALA A N 1
ATOM 778 C CA . ALA A 1 100 ? -12.797 2.879 8.445 1 98.94 100 ALA A CA 1
ATOM 779 C C . ALA A 1 100 ? -12.586 1.663 9.344 1 98.94 100 ALA A C 1
ATOM 781 O O . ALA A 1 100 ? -12.406 0.545 8.852 1 98.94 100 ALA A O 1
ATOM 782 N N . PHE A 1 101 ? -12.633 1.864 10.641 1 98.94 101 PHE A N 1
ATOM 783 C CA . PHE A 1 101 ? -12.43 0.792 11.609 1 98.94 101 PHE A CA 1
ATOM 784 C C . PHE A 1 101 ? -13.508 -0.279 11.461 1 98.94 101 PHE A C 1
ATOM 786 O O . PHE A 1 101 ? -13.195 -1.47 11.375 1 98.94 101 PHE A O 1
ATOM 793 N N . VAL A 1 102 ? -14.766 0.135 11.398 1 98.94 102 VAL A N 1
ATOM 794 C CA . VAL A 1 102 ? -15.883 -0.801 11.375 1 98.94 102 VAL A CA 1
ATOM 795 C C . VAL A 1 102 ? -15.844 -1.618 10.086 1 98.94 102 VAL A C 1
ATOM 797 O O . VAL A 1 102 ? -16.062 -2.834 10.109 1 98.94 102 VAL A O 1
ATOM 800 N N . CYS A 1 103 ? -15.531 -0.943 8.977 1 98.94 103 CYS A N 1
ATOM 801 C CA . CYS A 1 103 ? -15.453 -1.659 7.703 1 98.94 103 CYS A CA 1
ATOM 802 C C . CYS A 1 103 ? -14.336 -2.693 7.734 1 98.94 103 CYS A C 1
ATOM 804 O O . CYS A 1 103 ? -14.531 -3.84 7.328 1 98.94 103 CYS A O 1
ATOM 806 N N . GLY A 1 104 ? -13.164 -2.279 8.258 1 98.88 104 GLY A N 1
ATOM 807 C CA . GLY A 1 104 ? -12.078 -3.232 8.406 1 98.88 104 GLY A CA 1
ATOM 808 C C . GLY A 1 104 ? -12.406 -4.375 9.344 1 98.88 104 GLY A C 1
ATOM 809 O O . GLY A 1 104 ? -12.102 -5.531 9.055 1 98.88 104 GLY A O 1
ATOM 810 N N . PHE A 1 105 ? -13.039 -4.035 10.391 1 98.88 105 PHE A N 1
ATOM 811 C CA . PHE A 1 105 ? -13.375 -5.016 11.422 1 98.88 105 PHE A CA 1
ATOM 812 C C . PHE A 1 105 ? -14.375 -6.031 10.891 1 98.88 105 PHE A C 1
ATOM 814 O O . PHE A 1 105 ? -14.227 -7.234 1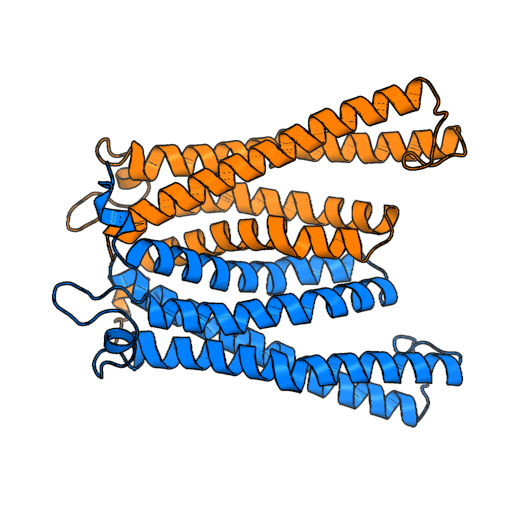1.117 1 98.88 105 PHE A O 1
ATOM 821 N N . LEU A 1 106 ? -15.383 -5.578 10.195 1 98.88 106 LEU A N 1
ATOM 822 C CA . LEU A 1 106 ? -16.375 -6.477 9.617 1 98.88 106 LEU A CA 1
ATOM 823 C C . LEU A 1 106 ? -15.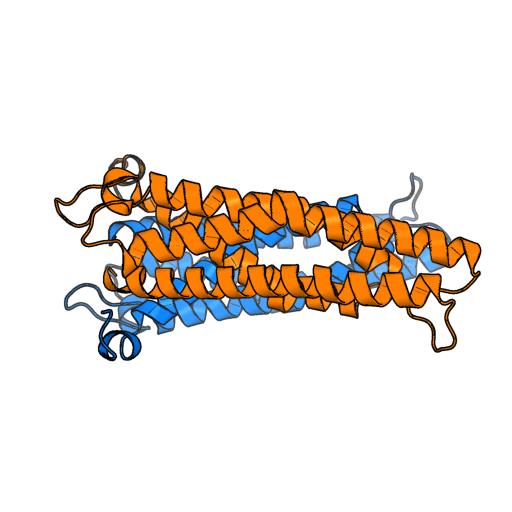734 -7.43 8.617 1 98.88 106 LEU A C 1
ATOM 825 O O . LEU A 1 106 ? -16.047 -8.625 8.594 1 98.88 106 LEU A O 1
ATOM 829 N N . ASN A 1 107 ? -14.844 -6.91 7.852 1 98.88 107 ASN A N 1
ATOM 830 C CA . ASN A 1 107 ? -14.125 -7.766 6.918 1 98.88 107 ASN A CA 1
ATOM 831 C C . ASN A 1 107 ? -13.219 -8.758 7.652 1 98.88 107 ASN A C 1
ATOM 833 O O . ASN A 1 107 ? -13.117 -9.914 7.254 1 98.88 107 ASN A O 1
ATOM 837 N N . LEU A 1 108 ? -12.617 -8.281 8.672 1 98.81 108 LEU A N 1
ATOM 838 C CA . LEU A 1 108 ? -11.648 -9.102 9.391 1 98.81 108 LEU A CA 1
ATOM 839 C C . LEU A 1 108 ? -12.344 -10.266 10.102 1 98.81 108 LEU A C 1
ATOM 841 O O . LEU A 1 108 ? -11.852 -11.391 10.078 1 98.81 108 LEU A O 1
ATOM 845 N N . VAL A 1 109 ? -13.516 -10.023 10.633 1 98.69 109 VAL A N 1
ATOM 846 C CA . VAL A 1 109 ? -14.039 -10.984 11.594 1 98.69 109 VAL A CA 1
ATOM 847 C C . VAL A 1 109 ? -15.219 -11.742 10.977 1 98.69 109 VAL A C 1
ATOM 849 O O . VAL A 1 109 ? -15.492 -12.883 11.352 1 98.69 109 VAL A O 1
ATOM 852 N N . PHE A 1 110 ? -15.922 -11.156 10 1 98.62 110 PHE A N 1
ATOM 853 C CA . PHE A 1 110 ? -17.141 -11.789 9.516 1 98.62 110 PHE A CA 1
ATOM 854 C C . PHE A 1 110 ? -17.047 -12.055 8.016 1 98.62 110 PHE A C 1
ATOM 856 O O . PHE A 1 110 ? -16.969 -13.211 7.59 1 98.62 110 PHE A O 1
ATOM 863 N N . VAL A 1 111 ? -16.859 -11.008 7.238 1 98.75 111 VAL A N 1
ATOM 864 C CA . VAL A 1 111 ? -17.047 -11.133 5.797 1 98.75 111 VAL A CA 1
ATOM 865 C C . VAL A 1 111 ? -15.836 -11.844 5.184 1 98.75 111 VAL A C 1
ATOM 867 O O . VAL A 1 111 ? -15.992 -12.703 4.312 1 98.75 111 VAL A O 1
ATOM 870 N N . GLY A 1 112 ? -14.633 -11.516 5.641 1 97.31 112 GLY A N 1
ATOM 871 C CA . GLY A 1 112 ? -13.43 -12.156 5.145 1 97.31 112 GLY A CA 1
ATOM 872 C C . GLY A 1 112 ? -13.414 -13.656 5.355 1 97.31 112 GLY A C 1
ATOM 873 O O . GLY A 1 112 ? -13.305 -14.422 4.395 1 97.31 112 GLY A O 1
ATOM 874 N N . PRO A 1 113 ? -13.578 -14.086 6.547 1 98.12 113 PRO A N 1
ATOM 875 C CA . PRO A 1 113 ? -13.609 -15.523 6.82 1 98.12 113 PRO A CA 1
ATOM 876 C C . PRO A 1 113 ? -14.727 -16.25 6.062 1 98.12 113 PRO A C 1
ATOM 878 O O . PRO A 1 113 ? -14.547 -17.375 5.625 1 98.12 113 PRO A O 1
ATOM 881 N N . LYS A 1 114 ? -15.867 -15.586 5.91 1 98.62 114 LYS A N 1
ATOM 882 C CA . LYS A 1 114 ? -16.938 -16.203 5.133 1 98.62 114 LYS A CA 1
ATOM 883 C C . LYS A 1 114 ? -16.547 -16.344 3.666 1 98.62 114 LYS A C 1
ATOM 885 O O . LYS A 1 114 ? -16.875 -17.344 3.027 1 98.62 114 LYS A O 1
ATOM 890 N N . THR A 1 115 ? -15.922 -15.367 3.104 1 97.94 115 THR A N 1
ATOM 891 C CA . THR A 1 115 ? -15.406 -15.445 1.74 1 97.94 115 THR A CA 1
ATOM 892 C C . THR A 1 115 ? -14.438 -16.625 1.599 1 97.94 115 THR A C 1
ATOM 894 O O . THR A 1 115 ? -14.539 -17.406 0.65 1 97.94 115 THR A O 1
ATOM 897 N N . SER A 1 116 ? -13.539 -16.75 2.553 1 97.31 116 SER A N 1
ATOM 898 C CA . SER A 1 116 ? -12.562 -17.828 2.525 1 97.31 116 SER A CA 1
ATOM 899 C C . SER A 1 116 ? -13.25 -19.188 2.605 1 97.31 116 SER A C 1
ATOM 901 O O . SER A 1 116 ? -12.844 -20.141 1.927 1 97.31 116 SER A O 1
ATOM 903 N N . GLU A 1 117 ? -14.258 -19.25 3.41 1 98.19 117 GLU A N 1
ATOM 904 C CA . GLU A 1 117 ? -15.031 -20.484 3.516 1 98.19 117 GLU A CA 1
ATOM 905 C C . GLU A 1 117 ? -15.68 -20.844 2.182 1 98.19 117 GLU A C 1
ATOM 907 O O . GLU A 1 117 ? -15.648 -22.016 1.767 1 98.19 117 GLU A O 1
ATOM 912 N N . LEU A 1 118 ? -16.219 -19.875 1.523 1 98.5 118 LEU A N 1
ATOM 913 C CA . LEU A 1 118 ? -16.875 -20.109 0.246 1 98.5 118 LEU A CA 1
ATOM 914 C C . LEU A 1 118 ? -15.875 -20.531 -0.823 1 98.5 118 LEU A C 1
ATOM 916 O O . LEU A 1 118 ? -16.203 -21.328 -1.702 1 98.5 118 LEU A O 1
ATOM 920 N N . ILE A 1 119 ? -14.672 -20.031 -0.76 1 97.56 119 ILE A N 1
ATOM 921 C CA . ILE A 1 119 ? -13.617 -20.438 -1.671 1 97.56 119 ILE A CA 1
ATOM 922 C C . ILE A 1 119 ? -13.328 -21.938 -1.48 1 97.56 119 ILE A C 1
ATOM 924 O O . ILE A 1 119 ? -13.234 -22.688 -2.455 1 97.56 119 ILE A O 1
ATOM 928 N N . ARG A 1 120 ? -13.312 -22.375 -0.245 1 97.19 120 ARG A N 1
ATOM 929 C CA . ARG A 1 120 ? -13.039 -23.766 0.053 1 97.19 120 ARG A CA 1
ATOM 930 C C . ARG A 1 120 ? -14.195 -24.656 -0.396 1 97.19 120 ARG A C 1
ATOM 932 O O . ARG A 1 120 ? -13.984 -25.734 -0.949 1 97.19 120 ARG A O 1
ATOM 939 N N . LEU A 1 121 ? -15.375 -24.203 -0.191 1 98.25 121 LEU A N 1
ATOM 940 C CA . LEU A 1 121 ? -16.562 -24.969 -0.584 1 98.25 121 LEU A CA 1
ATOM 941 C C . LEU A 1 121 ? -16.641 -25.094 -2.102 1 98.25 121 LEU A C 1
ATOM 943 O O . LEU A 1 121 ? -16.984 -26.156 -2.619 1 98.25 121 LEU A O 1
ATOM 947 N N . ARG A 1 122 ? -16.312 -24.031 -2.768 1 98.12 122 ARG A N 1
ATOM 948 C CA . ARG A 1 122 ? -16.312 -24.078 -4.227 1 98.12 122 ARG A CA 1
ATOM 949 C C . ARG A 1 122 ? -15.25 -25.047 -4.75 1 98.12 122 ARG A C 1
ATOM 951 O O . ARG A 1 122 ? -15.5 -25.781 -5.699 1 98.12 122 ARG A O 1
ATOM 958 N N . LYS A 1 123 ? -14.148 -25.031 -4.105 1 97.06 123 LYS A N 1
ATOM 959 C CA . LYS A 1 123 ? -13.086 -25.953 -4.508 1 97.06 123 LYS A CA 1
ATOM 960 C C . LYS A 1 123 ? -13.523 -27.406 -4.316 1 97.06 123 LYS A C 1
ATOM 962 O O . LYS A 1 123 ? -13.281 -28.25 -5.18 1 97.06 123 LYS A O 1
ATOM 967 N N . ALA A 1 124 ? -14.148 -27.656 -3.209 1 97.88 124 ALA A N 1
ATOM 968 C CA . ALA A 1 124 ? -14.656 -28.984 -2.936 1 97.88 124 ALA A CA 1
ATOM 969 C C . ALA A 1 124 ? -15.703 -29.406 -3.967 1 97.88 124 ALA A C 1
ATOM 971 O O . ALA A 1 124 ? -15.719 -30.547 -4.426 1 97.88 124 ALA A O 1
ATOM 972 N N . GLN A 1 125 ? -16.547 -28.469 -4.289 1 98.38 125 GLN A N 1
ATOM 973 C CA . GLN A 1 125 ? -17.594 -28.75 -5.266 1 98.38 125 GLN A CA 1
ATOM 974 C C . GLN A 1 125 ? -17.016 -28.953 -6.656 1 98.38 125 GLN A C 1
ATOM 976 O O . GLN A 1 125 ? -17.531 -29.75 -7.441 1 98.38 125 GLN A O 1
ATOM 981 N N . GLU A 1 126 ? -15.945 -28.234 -7.008 1 97.88 126 GLU A N 1
ATOM 982 C CA . GLU A 1 126 ? -15.25 -28.438 -8.273 1 97.88 126 GLU A CA 1
ATOM 983 C C . GLU A 1 126 ? -14.742 -29.875 -8.406 1 97.88 126 GLU A C 1
ATOM 985 O O . GLU A 1 126 ? -14.789 -30.453 -9.484 1 97.88 126 GLU A O 1
ATOM 990 N N . ILE A 1 127 ? -14.242 -30.359 -7.289 1 97.69 127 ILE A N 1
ATOM 991 C CA . ILE A 1 127 ? -13.727 -31.719 -7.273 1 97.69 127 ILE A CA 1
ATOM 992 C C . ILE A 1 127 ? -14.867 -32.719 -7.492 1 97.69 127 ILE A C 1
ATOM 994 O O . ILE A 1 127 ? -14.758 -33.625 -8.305 1 97.69 127 ILE A O 1
ATOM 998 N N . LYS A 1 128 ? -15.977 -32.5 -6.898 1 98 128 LYS A N 1
ATOM 999 C CA . LYS A 1 128 ? -17.141 -33.344 -7.031 1 98 128 LYS A CA 1
ATOM 1000 C C . LYS A 1 128 ? -17.688 -33.344 -8.453 1 98 128 LYS A C 1
ATOM 1002 O O . LYS A 1 128 ? -18.078 -34.375 -9 1 98 128 LYS A O 1
ATOM 1007 N N . ASP A 1 129 ? -17.719 -32.125 -9.008 1 97.94 129 ASP A N 1
ATOM 1008 C CA . ASP A 1 129 ? -18.312 -31.922 -10.328 1 97.94 129 ASP A CA 1
ATOM 1009 C C . ASP A 1 129 ? -17.328 -32.281 -11.438 1 97.94 129 ASP A C 1
ATOM 1011 O O . ASP A 1 129 ? -17.719 -32.469 -12.594 1 97.94 129 ASP A O 1
ATOM 1015 N N . GLY A 1 130 ? -16.078 -32.406 -11.133 1 97 130 GLY A N 1
ATOM 1016 C CA . GLY A 1 130 ? -15.047 -32.562 -12.156 1 97 130 GLY A CA 1
ATOM 1017 C C . GLY A 1 130 ? -14.945 -31.391 -13.094 1 97 130 GLY A C 1
ATOM 1018 O O . GLY A 1 130 ? -14.656 -31.547 -14.281 1 97 130 GLY A O 1
ATOM 1019 N N . LYS A 1 131 ? -15.375 -30.203 -12.602 1 96.94 131 LYS A N 1
ATOM 1020 C CA . LYS A 1 131 ? -15.422 -28.969 -13.375 1 96.94 131 LYS A CA 1
ATOM 1021 C C . LYS A 1 131 ? -15.125 -27.766 -12.492 1 96.94 131 LYS A C 1
ATOM 1023 O O . LYS A 1 131 ? -15.625 -27.672 -11.367 1 96.94 131 LYS A O 1
ATOM 1028 N N . LYS A 1 132 ? -14.352 -26.828 -13.047 1 96.12 132 LYS A N 1
ATOM 1029 C CA . LYS A 1 132 ? -14.023 -25.625 -12.273 1 96.12 132 LYS A CA 1
ATOM 1030 C C . LYS A 1 132 ? -15.211 -24.672 -12.227 1 96.12 132 LYS A C 1
ATOM 1032 O O . LYS A 1 132 ? -16.031 -24.656 -13.148 1 96.12 132 LYS A O 1
ATOM 1037 N N . SER A 1 133 ? -15.18 -23.875 -11.195 1 95.69 133 SER A N 1
ATOM 1038 C CA . SER A 1 133 ? -16.25 -22.906 -10.984 1 95.69 133 SER A CA 1
ATOM 1039 C C . SER A 1 133 ? -16.25 -21.828 -12.055 1 95.69 133 SER A C 1
ATOM 1041 O O . SER A 1 133 ? -17.281 -21.234 -12.352 1 95.69 133 SER A O 1
ATOM 1043 N N . ILE A 1 134 ? -15.117 -21.609 -12.672 1 93.12 134 ILE A N 1
ATOM 1044 C CA . ILE A 1 134 ? -14.984 -20.484 -13.602 1 93.12 134 ILE A CA 1
ATOM 1045 C C . ILE A 1 134 ? -15.219 -20.969 -15.031 1 93.12 134 ILE A C 1
ATOM 1047 O O . ILE A 1 134 ? -15.258 -20.172 -15.969 1 93.12 134 ILE A O 1
ATOM 1051 N N . ASP A 1 135 ? -15.375 -22.219 -15.188 1 95.88 135 ASP A N 1
ATOM 1052 C CA . ASP A 1 135 ? -15.586 -22.781 -16.516 1 95.88 135 ASP A CA 1
ATOM 1053 C C . ASP A 1 135 ? -16.938 -22.344 -17.078 1 95.88 135 AS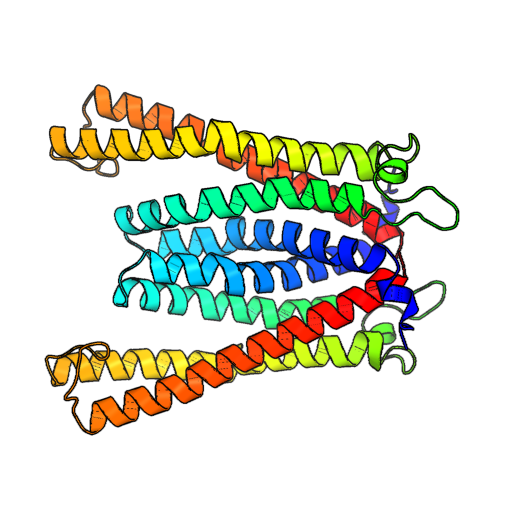P A C 1
ATOM 1055 O O . ASP A 1 135 ? -17.828 -21.953 -16.328 1 95.88 135 ASP A O 1
ATOM 1059 N N . PRO A 1 136 ? -17.047 -22.422 -18.391 1 95.62 136 PRO A N 1
ATOM 1060 C CA . PRO A 1 136 ? -18.344 -22.062 -19 1 95.62 136 PRO A CA 1
ATOM 1061 C C . PRO A 1 136 ? -19.469 -22.969 -18.547 1 95.62 136 PRO A C 1
ATOM 1063 O O . PRO A 1 136 ? -19.234 -24.141 -18.203 1 95.62 136 PRO A O 1
ATOM 1066 N N . ALA A 1 137 ? -20.625 -22.547 -18.641 1 93.38 137 ALA A N 1
ATOM 1067 C CA . ALA A 1 137 ? -21.812 -23.344 -18.344 1 93.38 137 ALA A CA 1
ATOM 1068 C C . ALA A 1 137 ? -21.891 -24.578 -19.234 1 93.38 137 ALA A C 1
ATOM 1070 O O . ALA A 1 137 ? -21.281 -24.609 -20.312 1 93.38 137 ALA A O 1
ATOM 1071 N N . PRO A 1 138 ? -22.625 -25.531 -18.641 1 96.56 138 PRO A N 1
ATOM 1072 C CA . PRO A 1 138 ? -23.516 -25.594 -17.484 1 96.56 138 PRO A CA 1
ATOM 1073 C C . PRO A 1 138 ? -22.781 -25.984 -16.203 1 96.56 138 PRO A C 1
ATOM 1075 O O . PRO A 1 138 ? -21.75 -26.656 -16.25 1 96.56 138 PRO A O 1
ATOM 1078 N N . HIS A 1 139 ? -23.297 -25.547 -14.977 1 97.88 139 HIS A N 1
ATOM 1079 C CA . HIS A 1 139 ? -22.828 -25.922 -13.641 1 97.88 139 HIS A CA 1
ATOM 1080 C C . HIS A 1 139 ? -23.922 -26.641 -12.859 1 97.88 139 HIS A C 1
ATOM 1082 O O . HIS A 1 139 ? -25.109 -26.531 -13.195 1 97.88 139 HIS A O 1
ATOM 1088 N N . SER A 1 140 ? -23.531 -27.406 -11.938 1 98.12 140 SER A N 1
ATOM 1089 C CA . SER A 1 140 ? -24.484 -28.016 -11.031 1 98.12 140 SER A CA 1
ATOM 1090 C C . SER A 1 140 ? -25.281 -26.953 -10.258 1 98.12 140 SER A C 1
ATOM 1092 O O . SER A 1 140 ? -24.828 -25.812 -10.141 1 98.12 140 SER A O 1
ATOM 1094 N N . LYS A 1 141 ? -26.453 -27.375 -9.836 1 98.25 141 LYS A N 1
ATOM 1095 C CA . LYS A 1 141 ? -27.266 -26.484 -9.016 1 98.25 141 LYS A CA 1
ATOM 1096 C C . LYS A 1 141 ? -26.5 -26.031 -7.777 1 98.25 141 LYS A C 1
ATOM 1098 O O . LYS A 1 141 ? -26.594 -24.875 -7.371 1 98.25 141 LYS A O 1
ATOM 1103 N N . GLU A 1 142 ? -25.75 -26.953 -7.227 1 98.44 142 GLU A N 1
ATOM 1104 C CA . GLU A 1 142 ? -24.953 -26.641 -6.039 1 98.44 142 GLU A CA 1
ATOM 1105 C C . GLU A 1 142 ? -23.906 -25.578 -6.348 1 98.44 142 GLU A C 1
ATOM 1107 O O . GLU A 1 142 ? -23.734 -24.625 -5.59 1 98.44 142 GLU A O 1
ATOM 1112 N N . MET A 1 143 ? -23.156 -25.703 -7.441 1 98.5 143 MET A N 1
ATOM 1113 C CA . MET A 1 143 ? -22.109 -24.75 -7.797 1 98.5 143 MET A CA 1
ATOM 1114 C C . MET A 1 143 ? -22.719 -23.391 -8.125 1 98.5 143 MET A C 1
ATOM 1116 O O . MET A 1 143 ? -22.141 -22.344 -7.789 1 98.5 143 MET A O 1
ATOM 1120 N N . LEU A 1 144 ? -23.859 -23.391 -8.797 1 98.38 144 LEU A N 1
ATOM 1121 C CA . LEU A 1 144 ? -24.531 -22.125 -9.078 1 98.38 144 LEU A CA 1
ATOM 1122 C C . LEU A 1 144 ? -24.859 -21.391 -7.781 1 98.38 144 LEU A C 1
ATOM 1124 O O . LEU A 1 144 ? -24.688 -20.172 -7.695 1 98.38 144 LEU A O 1
ATOM 1128 N N . GLY A 1 145 ? -25.312 -22.156 -6.82 1 98.56 145 GLY A N 1
ATOM 1129 C CA . GLY A 1 145 ? -25.594 -21.578 -5.52 1 98.56 145 GLY A CA 1
ATOM 1130 C C . GLY A 1 145 ? -24.359 -21 -4.844 1 98.56 145 GLY A C 1
ATOM 1131 O O . GLY A 1 145 ? -24.391 -19.891 -4.312 1 98.56 145 GLY A O 1
ATOM 1132 N N . LEU A 1 146 ? -23.312 -21.766 -4.871 1 98.69 146 LEU A N 1
ATOM 1133 C CA . LEU A 1 146 ? -22.062 -21.328 -4.266 1 98.69 146 LEU A CA 1
ATOM 1134 C C . LEU A 1 146 ? -21.5 -20.094 -4.984 1 98.69 146 LEU A C 1
ATOM 1136 O O . LEU A 1 146 ? -21.047 -19.141 -4.34 1 98.69 146 LEU A O 1
ATOM 1140 N N . ASN A 1 147 ? -21.547 -20.109 -6.281 1 98 147 ASN A N 1
ATOM 1141 C CA . ASN A 1 147 ? -21.078 -18.969 -7.059 1 98 147 ASN A CA 1
ATOM 1142 C C . ASN A 1 147 ? -21.859 -17.703 -6.727 1 98 147 ASN A C 1
ATOM 1144 O O . ASN A 1 147 ? -21.281 -16.625 -6.582 1 98 147 ASN A O 1
ATOM 1148 N N . LYS A 1 148 ? -23.094 -17.859 -6.664 1 98.5 148 LYS A N 1
ATOM 1149 C CA . LYS A 1 148 ? -23.953 -16.719 -6.355 1 98.5 148 LYS A CA 1
ATOM 1150 C C . LYS A 1 148 ? -23.656 -16.172 -4.965 1 98.5 148 LYS A C 1
ATOM 1152 O O . LYS A 1 148 ? -23.516 -14.961 -4.785 1 98.5 148 LYS A O 1
ATOM 1157 N N . THR A 1 149 ? -23.562 -17.031 -4.004 1 98.69 149 THR A N 1
ATOM 1158 C CA . THR A 1 149 ? -23.281 -16.594 -2.637 1 98.69 149 THR A CA 1
ATOM 1159 C C . THR A 1 149 ? -21.891 -15.977 -2.539 1 98.69 149 THR A C 1
ATOM 1161 O O . THR A 1 149 ? -21.719 -14.953 -1.875 1 98.69 149 THR A O 1
ATOM 1164 N N . PHE A 1 150 ? -20.938 -16.625 -3.195 1 98.38 150 PHE A N 1
ATOM 1165 C CA . PHE A 1 150 ? -19.594 -16.078 -3.207 1 98.38 150 PHE A CA 1
ATOM 1166 C C . PHE A 1 150 ? -19.578 -14.672 -3.791 1 98.38 150 PHE A C 1
ATOM 1168 O O . PHE A 1 150 ? -18.984 -13.758 -3.215 1 98.38 150 PHE A O 1
ATOM 1175 N N . ALA A 1 151 ? -20.203 -14.5 -4.898 1 97.94 151 ALA A N 1
ATOM 1176 C CA . ALA A 1 151 ? -20.25 -13.188 -5.543 1 97.94 151 ALA A CA 1
ATOM 1177 C C . ALA A 1 151 ? -20.844 -12.133 -4.613 1 97.94 151 ALA A C 1
ATOM 1179 O O . ALA A 1 151 ? -20.359 -11.008 -4.543 1 97.94 151 ALA A O 1
ATOM 1180 N N . ARG A 1 152 ? -21.875 -12.5 -3.941 1 98.69 152 ARG A N 1
ATOM 1181 C CA . ARG A 1 152 ? -22.547 -11.578 -3.027 1 98.69 152 ARG A CA 1
ATOM 1182 C C . ARG A 1 152 ? -21.656 -11.219 -1.85 1 98.69 152 ARG A C 1
ATOM 1184 O O . ARG A 1 152 ? -21.484 -10.047 -1.521 1 98.69 152 ARG A O 1
ATOM 1191 N N . VAL A 1 153 ? -21.078 -12.195 -1.243 1 98.69 153 VAL A N 1
ATOM 1192 C CA . VAL A 1 153 ? -20.266 -11.984 -0.048 1 98.69 153 VAL A CA 1
ATOM 1193 C C . VAL A 1 153 ? -18.953 -11.289 -0.423 1 98.69 153 VAL A C 1
ATOM 1195 O O . VAL A 1 153 ? -18.547 -10.336 0.242 1 98.69 153 VAL A O 1
ATOM 1198 N N . HIS A 1 154 ? -18.297 -11.773 -1.444 1 97.44 154 HIS A N 1
ATOM 1199 C CA . HIS A 1 154 ? -17.094 -11.109 -1.938 1 97.44 154 HIS A CA 1
ATOM 1200 C C . HIS A 1 154 ? -17.391 -9.672 -2.346 1 97.44 154 HIS A C 1
ATOM 1202 O O . HIS A 1 154 ? -16.578 -8.766 -2.09 1 97.44 154 HIS A O 1
ATOM 1208 N N . GLY A 1 155 ? -18.5 -9.453 -3.002 1 98.25 155 GLY A N 1
ATOM 1209 C CA . GLY A 1 155 ? -18.922 -8.102 -3.346 1 98.25 155 GLY A CA 1
ATOM 1210 C C . GLY A 1 155 ? -19.125 -7.215 -2.133 1 98.25 155 GLY A C 1
ATOM 1211 O O . GLY A 1 155 ? -18.766 -6.031 -2.156 1 98.25 155 GLY A O 1
ATOM 1212 N N . ALA A 1 156 ? -19.734 -7.742 -1.094 1 98.75 156 ALA A N 1
ATOM 1213 C CA . ALA A 1 156 ? -19.906 -7 0.155 1 98.75 156 ALA A CA 1
ATOM 1214 C C . ALA A 1 156 ? -18.547 -6.637 0.759 1 98.75 156 ALA A C 1
ATOM 1216 O O . ALA A 1 156 ? -18.359 -5.52 1.245 1 98.75 156 ALA A O 1
ATOM 1217 N N . SER A 1 157 ? -17.641 -7.566 0.739 1 98.69 157 SER A N 1
ATOM 1218 C CA . SER A 1 157 ? -16.281 -7.297 1.218 1 98.69 157 SER A CA 1
ATOM 1219 C C . SER A 1 157 ? -15.648 -6.141 0.454 1 98.69 157 SER A C 1
ATOM 1221 O O . SER A 1 157 ? -15.07 -5.234 1.058 1 98.69 157 SER A O 1
ATOM 1223 N N . ALA A 1 158 ? -15.75 -6.184 -0.851 1 98.25 158 ALA A N 1
ATOM 1224 C CA . ALA A 1 158 ? -15.188 -5.145 -1.708 1 98.25 158 ALA A CA 1
ATOM 1225 C C . ALA A 1 158 ? -15.828 -3.791 -1.432 1 98.25 158 ALA A C 1
ATOM 1227 O O . ALA A 1 158 ? -15.156 -2.762 -1.423 1 98.25 158 ALA A O 1
ATOM 1228 N N . LEU A 1 159 ? -17.125 -3.793 -1.217 1 98.75 159 LEU A N 1
ATOM 1229 C CA . LEU A 1 159 ? -17.844 -2.555 -0.929 1 98.75 159 LEU A CA 1
ATOM 1230 C C . LEU A 1 159 ? -17.391 -1.965 0.404 1 98.75 159 LEU A C 1
ATOM 1232 O O . LEU A 1 159 ? -17.172 -0.757 0.508 1 98.75 159 LEU A O 1
ATOM 1236 N N . LEU A 1 160 ? -17.25 -2.816 1.401 1 98.88 160 LEU A N 1
ATOM 1237 C CA . LEU A 1 160 ? -16.734 -2.363 2.689 1 98.88 160 LEU A CA 1
ATOM 1238 C C . LEU A 1 160 ? -15.352 -1.741 2.537 1 98.88 160 LEU A C 1
ATOM 1240 O O . LEU A 1 160 ? -15.062 -0.71 3.148 1 98.88 160 LEU A O 1
ATOM 1244 N N . ASN A 1 161 ? -14.57 -2.344 1.758 1 98.75 161 ASN A N 1
ATOM 1245 C CA . ASN A 1 161 ? -13.234 -1.821 1.504 1 98.75 161 ASN A CA 1
ATOM 1246 C C . ASN A 1 161 ? -13.289 -0.452 0.831 1 98.75 161 ASN A C 1
ATOM 1248 O O . ASN A 1 161 ? -12.547 0.46 1.212 1 98.75 161 ASN A O 1
ATOM 1252 N N . LEU A 1 162 ? -14.148 -0.275 -0.136 1 98.81 162 LEU A N 1
ATOM 1253 C CA . LEU A 1 162 ? -14.258 0.991 -0.853 1 98.81 162 LEU A CA 1
ATOM 1254 C C . LEU A 1 162 ? -14.812 2.084 0.054 1 98.81 162 LEU A C 1
ATOM 1256 O O . LEU A 1 162 ? -14.406 3.244 -0.043 1 98.81 162 LEU A O 1
ATOM 1260 N N . VAL A 1 163 ? -15.758 1.718 0.866 1 98.94 163 VAL A N 1
ATOM 1261 C CA . VAL A 1 163 ? -16.297 2.666 1.839 1 98.94 163 VAL A CA 1
ATOM 1262 C C . VAL A 1 163 ? -15.18 3.105 2.795 1 98.94 163 VAL A C 1
ATOM 1264 O O . VAL A 1 163 ? -15.047 4.293 3.09 1 98.94 163 VAL A O 1
ATOM 1267 N N . SER A 1 164 ? -14.43 2.146 3.281 1 98.94 164 SER A N 1
ATOM 1268 C CA . SER A 1 164 ? -13.297 2.457 4.145 1 98.94 164 SER A CA 1
ATOM 1269 C C . SER A 1 164 ? -12.305 3.381 3.445 1 98.94 164 SER A C 1
ATOM 1271 O O . SER A 1 164 ? -11.805 4.328 4.051 1 98.94 164 SER A O 1
ATOM 1273 N N . LEU A 1 165 ? -12.031 3.096 2.205 1 98.94 165 LEU A N 1
ATOM 1274 C CA . LEU A 1 165 ? -11.133 3.941 1.43 1 98.94 165 LEU A CA 1
ATOM 1275 C C . LEU A 1 165 ? -11.68 5.355 1.307 1 98.94 165 LEU A C 1
ATOM 1277 O O . LEU A 1 165 ? -10.953 6.332 1.48 1 98.94 165 LEU A O 1
ATOM 1281 N N . GLY A 1 166 ? -12.961 5.484 0.991 1 98.88 166 GLY A N 1
ATOM 1282 C CA . GLY A 1 166 ? -13.586 6.797 0.946 1 98.88 166 GLY A CA 1
ATOM 1283 C C . GLY A 1 166 ? -13.469 7.559 2.254 1 98.88 166 GLY A C 1
ATOM 1284 O O . GLY A 1 166 ? -13.203 8.758 2.258 1 98.88 166 GLY A O 1
ATOM 1285 N N . ALA A 1 167 ? -13.672 6.863 3.352 1 98.88 167 ALA A N 1
ATOM 1286 C CA . ALA A 1 167 ? -13.547 7.465 4.676 1 98.88 167 ALA A CA 1
ATOM 1287 C C . ALA A 1 167 ? -12.109 7.93 4.926 1 98.88 167 ALA A C 1
ATOM 1289 O O . ALA A 1 167 ? -11.891 8.984 5.531 1 98.88 167 ALA A O 1
ATOM 1290 N N . SER A 1 168 ? -11.18 7.152 4.531 1 98.88 168 SER A N 1
ATOM 1291 C CA . SER A 1 168 ? -9.773 7.496 4.695 1 98.88 168 SER A CA 1
ATOM 1292 C C . SER A 1 168 ? -9.406 8.742 3.896 1 98.88 168 SER A C 1
ATOM 1294 O O . SER A 1 168 ? -8.656 9.594 4.371 1 98.88 168 SER A O 1
ATOM 1296 N N . VAL A 1 169 ? -9.938 8.812 2.691 1 98.81 169 VAL A N 1
ATOM 1297 C CA . VAL A 1 169 ? -9.703 9.992 1.866 1 98.81 169 VAL A CA 1
ATOM 1298 C C . VAL A 1 169 ? -10.367 11.211 2.51 1 98.81 169 VAL A C 1
ATOM 1300 O O . VAL A 1 169 ? -9.766 12.281 2.586 1 98.81 169 VAL A O 1
ATOM 1303 N N . TRP A 1 170 ? -11.602 11.031 2.965 1 98.5 170 TRP A N 1
ATOM 1304 C CA . TRP A 1 170 ? -12.312 12.094 3.668 1 98.5 170 TRP A CA 1
ATOM 1305 C C . TRP A 1 170 ? -11.5 12.602 4.855 1 98.5 170 TRP A C 1
ATOM 1307 O O . TRP A 1 170 ? -11.336 13.812 5.027 1 98.5 170 TRP A O 1
ATOM 1317 N N . TYR A 1 171 ? -11 11.727 5.645 1 98.56 171 TYR A N 1
ATOM 1318 C CA . TYR A 1 171 ? -10.18 12.094 6.793 1 98.56 171 TYR A CA 1
ATOM 1319 C C . TYR A 1 171 ? -8.938 12.852 6.348 1 98.56 171 TYR A C 1
ATOM 1321 O O . TYR A 1 171 ? -8.547 13.844 6.969 1 98.56 171 TYR A O 1
ATOM 1329 N N . GLY A 1 172 ? -8.328 12.328 5.289 1 98.31 172 GLY A N 1
ATOM 1330 C CA . GLY A 1 172 ? -7.141 12.984 4.762 1 98.31 172 GLY A CA 1
ATOM 1331 C C . GLY A 1 172 ? -7.383 14.43 4.367 1 98.31 172 GLY A C 1
ATOM 1332 O O . GLY A 1 172 ? -6.531 15.289 4.594 1 98.31 172 GLY A O 1
ATOM 1333 N N . VAL A 1 173 ? -8.5 14.703 3.785 1 97.94 173 VAL A N 1
ATOM 1334 C CA . VAL A 1 173 ? -8.844 16.062 3.381 1 97.94 173 VAL A CA 1
ATOM 1335 C C . VAL A 1 173 ? -8.961 16.953 4.617 1 97.94 173 VAL A C 1
ATOM 1337 O O . VAL A 1 173 ? -8.422 18.062 4.645 1 97.94 173 VAL A O 1
ATOM 1340 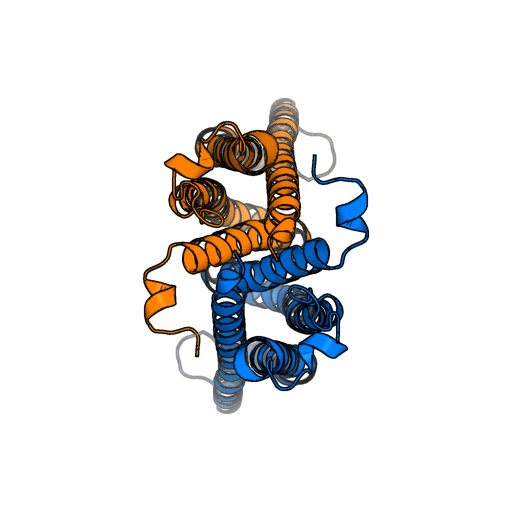N N . TRP A 1 174 ? -9.586 16.5 5.633 1 96.25 174 TRP A N 1
ATOM 1341 C CA . TRP A 1 174 ? -9.703 17.281 6.859 1 96.25 174 TRP A CA 1
ATOM 1342 C C . TRP A 1 174 ? -8.344 17.453 7.527 1 96.25 174 TRP A C 1
ATOM 1344 O O . TRP A 1 174 ? -8.047 18.531 8.047 1 96.25 174 TRP A O 1
ATOM 1354 N N . LEU A 1 175 ? -7.586 16.406 7.559 1 96.31 175 LEU A N 1
ATOM 1355 C CA . LEU A 1 175 ? -6.246 16.484 8.125 1 96.31 175 LEU A CA 1
ATOM 1356 C C . LEU A 1 175 ? -5.391 17.5 7.379 1 96.31 175 LEU A C 1
ATOM 1358 O O . LEU A 1 175 ? -4.605 18.219 7.992 1 96.31 175 LEU A O 1
ATOM 1362 N N . SER A 1 176 ? -5.621 17.562 6.066 1 96.38 176 SER A N 1
ATOM 1363 C CA . SER A 1 176 ? -4.812 18.438 5.223 1 96.38 176 SER A CA 1
ATOM 1364 C C . SER A 1 176 ? -5.09 19.906 5.52 1 96.38 176 SER A C 1
ATOM 1366 O O . SER A 1 176 ? -4.262 20.766 5.238 1 96.38 176 SER A O 1
ATOM 1368 N N . ALA A 1 177 ? -6.195 20.234 6.094 1 94.12 177 ALA A N 1
ATOM 1369 C CA . ALA A 1 177 ? -6.539 21.609 6.449 1 94.12 177 ALA A CA 1
ATOM 1370 C C . ALA A 1 177 ? -5.605 22.141 7.531 1 94.12 177 ALA A C 1
ATOM 1372 O O . ALA A 1 177 ? -5.551 23.359 7.766 1 94.12 177 ALA A O 1
ATOM 1373 N N . ARG A 1 178 ? -4.867 21.281 8.109 1 93.12 178 ARG A N 1
ATOM 1374 C CA . ARG A 1 178 ? -3.961 21.688 9.18 1 93.12 178 ARG A CA 1
ATOM 1375 C C . ARG A 1 178 ? -2.557 21.938 8.633 1 93.12 178 ARG A C 1
ATOM 1377 O O . ARG A 1 178 ? -1.657 22.328 9.383 1 93.12 178 ARG A O 1
ATOM 1384 N N . LEU A 1 179 ? -2.369 21.734 7.395 1 92.38 179 LEU A N 1
ATOM 1385 C CA . LEU A 1 179 ? -1.044 21.828 6.797 1 92.38 179 LEU A CA 1
ATOM 1386 C C . LEU A 1 179 ? -0.816 23.234 6.223 1 92.38 179 LEU A C 1
ATOM 1388 O O . LEU A 1 179 ? -1.725 23.812 5.629 1 92.38 179 LEU A O 1
ATOM 1392 N N . MET B 1 1 ? -17.266 22.438 8.164 1 40.59 1 MET B N 1
ATOM 1393 C CA . MET B 1 1 ? -17.453 21.953 6.793 1 40.59 1 MET B CA 1
ATOM 1394 C C . MET B 1 1 ? -16.234 22.297 5.93 1 40.59 1 MET B C 1
ATOM 1396 O O . MET B 1 1 ? -15.812 23.453 5.887 1 40.59 1 MET B O 1
ATOM 1400 N N . ALA B 1 2 ? -15.258 21.344 5.789 1 52.34 2 ALA B N 1
ATOM 1401 C CA . ALA B 1 2 ? -14.164 21.844 4.965 1 52.34 2 ALA B CA 1
ATOM 1402 C C . ALA B 1 2 ? -14.703 22.516 3.695 1 52.34 2 ALA B C 1
ATOM 1404 O O . ALA B 1 2 ? -15.43 21.891 2.924 1 52.34 2 ALA B O 1
ATOM 1405 N N . ASP B 1 3 ? -14.969 23.734 3.631 1 55.31 3 ASP B N 1
ATOM 1406 C CA . ASP B 1 3 ? -15.531 24.562 2.574 1 55.31 3 ASP B CA 1
ATOM 1407 C C . ASP B 1 3 ? -14.945 24.203 1.213 1 55.31 3 ASP B C 1
ATOM 1409 O O . ASP B 1 3 ? -13.852 23.641 1.136 1 55.31 3 ASP B O 1
ATOM 1413 N N . VAL B 1 4 ? -15.836 24.031 0.098 1 62.34 4 VAL B N 1
ATOM 1414 C CA . VAL B 1 4 ? -15.5 24 -1.321 1 62.34 4 VAL B CA 1
ATOM 1415 C C . VAL B 1 4 ? -14.156 24.688 -1.554 1 62.34 4 VAL B C 1
ATOM 1417 O O . VAL B 1 4 ? -13.398 24.297 -2.445 1 62.34 4 VAL B O 1
ATOM 1420 N N . SER B 1 5 ? -13.648 25.359 -0.471 1 86.62 5 SER B N 1
ATOM 1421 C CA . SER B 1 5 ? -12.461 26.203 -0.587 1 86.62 5 SER B CA 1
ATOM 1422 C C . SER B 1 5 ? -11.188 25.406 -0.324 1 86.62 5 SER B C 1
ATOM 1424 O O . SER B 1 5 ? -10.133 25.703 -0.894 1 86.62 5 SER B O 1
ATOM 1426 N N . ILE B 1 6 ? -11.398 24.141 0.25 1 90.88 6 ILE B N 1
ATOM 1427 C CA . ILE B 1 6 ? -10.195 23.391 0.579 1 90.88 6 ILE B CA 1
ATOM 1428 C C . ILE B 1 6 ? -9.68 22.672 -0.669 1 90.88 6 ILE B C 1
ATOM 1430 O O . ILE B 1 6 ? -8.477 22.5 -0.839 1 90.88 6 ILE B O 1
ATOM 1434 N N . PHE B 1 7 ? -10.609 22.328 -1.599 1 92.19 7 PHE B N 1
ATOM 1435 C CA . PHE B 1 7 ? -10.242 21.609 -2.814 1 92.19 7 PHE B CA 1
ATOM 1436 C C . PHE B 1 7 ? -9.555 22.531 -3.809 1 92.19 7 PHE B C 1
ATOM 1438 O O . PHE B 1 7 ? -8.953 22.078 -4.781 1 92.19 7 PHE B O 1
ATOM 1445 N N . ASN B 1 8 ? -9.617 23.828 -3.52 1 92.31 8 ASN B N 1
ATOM 1446 C CA . ASN B 1 8 ? -8.875 24.797 -4.328 1 92.31 8 ASN B CA 1
ATOM 1447 C C . ASN B 1 8 ? -7.457 25 -3.795 1 92.31 8 ASN B C 1
ATOM 1449 O O . ASN B 1 8 ? -6.672 25.734 -4.383 1 92.31 8 ASN B O 1
ATOM 1453 N N . THR B 1 9 ? -7.199 24.312 -2.717 1 93.62 9 THR B N 1
ATOM 1454 C CA . THR B 1 9 ? -5.84 24.375 -2.195 1 93.62 9 THR B CA 1
ATOM 1455 C C . THR B 1 9 ? -5.051 23.125 -2.611 1 93.62 9 THR B C 1
ATOM 1457 O O . THR B 1 9 ? -5.625 22.172 -3.125 1 93.62 9 THR B O 1
ATOM 1460 N N . LEU B 1 10 ? -3.766 23.094 -2.334 1 96.81 10 LEU B N 1
ATOM 1461 C CA . LEU B 1 10 ? -2.883 22 -2.729 1 96.81 10 LEU B CA 1
ATOM 1462 C C . LEU B 1 10 ? -2.85 20.906 -1.658 1 96.81 10 LEU B C 1
ATOM 1464 O O . LEU B 1 10 ? -2.455 19.781 -1.933 1 96.81 10 LEU B O 1
ATOM 1468 N N . ALA B 1 11 ? -3.295 21.234 -0.476 1 97 11 ALA B N 1
ATOM 1469 C CA . ALA B 1 11 ? -3.039 20.438 0.729 1 97 11 ALA B CA 1
ATOM 1470 C C . ALA B 1 11 ? -3.689 19.062 0.634 1 97 11 ALA B C 1
ATOM 1472 O O . ALA B 1 11 ? -3.066 18.062 0.97 1 97 11 ALA B O 1
ATOM 1473 N N . PRO B 1 12 ? -4.926 18.969 0.131 1 97.81 12 PRO B N 1
ATOM 1474 C CA . PRO B 1 12 ? -5.523 17.625 0.057 1 97.81 12 PRO B CA 1
ATOM 1475 C C . PRO B 1 12 ? -4.789 16.703 -0.913 1 97.81 12 PRO B C 1
ATOM 1477 O O . PRO B 1 12 ? -4.629 15.516 -0.634 1 97.81 12 PRO B O 1
ATOM 1480 N N . TYR B 1 13 ? -4.309 17.234 -1.958 1 98.38 13 TYR B N 1
ATOM 1481 C CA . TYR B 1 13 ? -3.594 16.438 -2.947 1 98.38 13 TYR B CA 1
ATOM 1482 C C . TYR B 1 13 ? -2.232 16 -2.418 1 98.38 13 TYR B C 1
ATOM 1484 O O . TYR B 1 13 ? -1.781 14.891 -2.689 1 98.38 13 TYR B O 1
ATOM 1492 N N . HIS B 1 14 ? -1.685 16.875 -1.646 1 98.62 14 HIS B N 1
ATOM 1493 C CA . HIS B 1 14 ? -0.376 16.609 -1.065 1 98.62 14 HIS B CA 1
ATOM 1494 C C . HIS B 1 14 ? -0.45 15.461 -0.058 1 98.62 14 HIS B C 1
ATOM 1496 O O . HIS B 1 14 ? 0.327 14.508 -0.137 1 98.62 14 HIS B O 1
ATOM 1502 N N . ILE B 1 15 ? -1.392 15.547 0.811 1 98.5 15 ILE B N 1
ATOM 1503 C CA . ILE B 1 15 ? -1.443 14.562 1.891 1 98.5 15 ILE B CA 1
ATOM 1504 C C . ILE B 1 15 ? -1.863 13.203 1.336 1 98.5 15 ILE B C 1
ATOM 1506 O O . ILE B 1 15 ? -1.396 12.164 1.805 1 98.5 15 ILE B O 1
ATOM 1510 N N . ILE B 1 16 ? -2.705 13.164 0.349 1 98.75 16 ILE B N 1
ATOM 1511 C CA . ILE B 1 16 ? -3.129 11.906 -0.27 1 98.75 16 ILE B CA 1
ATOM 1512 C C . ILE B 1 16 ? -1.966 11.297 -1.047 1 98.75 16 ILE B C 1
ATOM 1514 O O . ILE B 1 16 ? -1.738 10.086 -0.986 1 98.75 16 ILE B O 1
ATOM 1518 N N . ALA B 1 17 ? -1.197 12.117 -1.738 1 98.88 17 ALA B N 1
ATOM 1519 C CA . ALA B 1 17 ? -0.015 11.633 -2.445 1 98.88 17 ALA B CA 1
ATOM 1520 C C . ALA B 1 17 ? 1.008 11.055 -1.473 1 98.88 17 ALA B C 1
ATOM 1522 O O . ALA B 1 17 ? 1.564 9.984 -1.714 1 98.88 17 ALA B O 1
ATOM 1523 N N . TYR B 1 18 ? 1.213 11.812 -0.397 1 98.94 18 TYR B N 1
ATOM 1524 C CA . TYR B 1 18 ? 2.152 11.344 0.615 1 98.94 18 TYR B CA 1
ATOM 1525 C C . TYR B 1 18 ? 1.715 10 1.185 1 98.94 18 TYR B C 1
ATOM 1527 O O . TYR B 1 18 ? 2.516 9.07 1.275 1 98.94 18 TYR B O 1
ATOM 1535 N N . GLY B 1 19 ? 0.458 9.875 1.59 1 98.94 19 GLY B N 1
ATOM 1536 C CA . GLY B 1 19 ? -0.051 8.641 2.154 1 98.94 19 GLY B CA 1
ATOM 1537 C C . GLY B 1 19 ? 0.03 7.469 1.191 1 98.94 19 GLY B C 1
ATOM 1538 O O . GLY B 1 19 ? 0.423 6.367 1.577 1 98.94 19 GLY B O 1
ATOM 1539 N N . THR B 1 20 ? -0.365 7.703 -0.052 1 98.88 20 THR B N 1
ATOM 1540 C CA . THR B 1 20 ? -0.307 6.656 -1.063 1 98.88 20 THR B CA 1
ATOM 1541 C C . THR B 1 20 ? 1.127 6.172 -1.258 1 98.88 20 THR B C 1
ATOM 1543 O O . THR B 1 20 ? 1.376 4.965 -1.334 1 98.88 20 THR B O 1
ATOM 1546 N N . HIS B 1 21 ? 2.033 7.141 -1.296 1 98.94 21 HIS B N 1
ATOM 1547 C CA . HIS B 1 21 ? 3.445 6.828 -1.492 1 98.94 21 HIS B CA 1
ATOM 1548 C C . HIS B 1 21 ? 3.99 5.988 -0.344 1 98.94 21 HIS B C 1
ATOM 1550 O O . HIS B 1 21 ? 4.508 4.891 -0.565 1 98.94 21 HIS B O 1
ATOM 1556 N N . LEU B 1 22 ? 3.85 6.465 0.883 1 98.94 22 LEU B N 1
ATOM 1557 C CA . LEU B 1 22 ? 4.363 5.781 2.066 1 98.94 22 LEU B CA 1
ATOM 1558 C C . LEU B 1 22 ? 3.686 4.426 2.246 1 98.94 22 LEU B C 1
ATOM 1560 O O . LEU B 1 22 ? 4.355 3.418 2.486 1 98.94 22 LEU B O 1
ATOM 1564 N N . GLY B 1 23 ? 2.408 4.398 2.111 1 98.81 23 GLY B N 1
ATOM 1565 C CA . GLY B 1 23 ? 1.676 3.166 2.363 1 98.81 23 GLY B CA 1
ATOM 1566 C C . GLY B 1 23 ? 1.971 2.078 1.349 1 98.81 23 GLY B C 1
ATOM 1567 O O . GLY B 1 23 ? 2.014 0.896 1.694 1 98.81 23 GLY B O 1
ATOM 1568 N N . ALA B 1 24 ? 2.078 2.494 0.137 1 98.81 24 ALA B N 1
ATOM 1569 C CA . ALA B 1 24 ? 2.471 1.51 -0.869 1 98.81 24 ALA B CA 1
ATOM 1570 C C . ALA B 1 24 ? 3.834 0.905 -0.543 1 98.81 24 ALA B C 1
ATOM 1572 O O . ALA B 1 24 ? 4.043 -0.298 -0.718 1 98.81 24 ALA B O 1
ATOM 1573 N N . GLN B 1 25 ? 4.766 1.724 -0.065 1 98.88 25 GLN B N 1
ATOM 1574 C CA . GLN B 1 25 ? 6.09 1.23 0.299 1 98.88 25 GLN B CA 1
ATOM 1575 C C . GLN B 1 25 ? 6.008 0.245 1.461 1 98.88 25 GLN B C 1
ATOM 1577 O O . GLN B 1 25 ? 6.574 -0.849 1.395 1 98.88 25 GLN B O 1
ATOM 1582 N N . VAL B 1 26 ? 5.297 0.632 2.439 1 98.81 26 VAL B N 1
ATOM 1583 C CA . VAL B 1 26 ? 5.207 -0.185 3.645 1 98.81 26 VAL B CA 1
ATOM 1584 C C . VAL B 1 26 ? 4.504 -1.502 3.326 1 98.81 26 VAL B C 1
ATOM 1586 O O . VAL B 1 26 ? 4.996 -2.576 3.678 1 98.81 26 VAL B O 1
ATOM 1589 N N . TRP B 1 27 ? 3.465 -1.405 2.629 1 98.62 27 TRP B N 1
ATOM 1590 C CA . TRP B 1 27 ? 2.648 -2.578 2.334 1 98.62 27 TRP B CA 1
ATOM 1591 C C . TRP B 1 27 ? 3.393 -3.543 1.415 1 98.62 27 TRP B C 1
ATOM 1593 O O . TRP B 1 27 ? 3.453 -4.746 1.685 1 98.62 27 TRP B O 1
ATOM 1603 N N . GLN B 1 28 ? 3.941 -3.045 0.385 1 98.5 28 GLN B N 1
ATOM 1604 C CA . GLN B 1 28 ? 4.613 -3.898 -0.59 1 98.5 28 GLN B CA 1
ATOM 1605 C C . GLN B 1 28 ? 5.875 -4.523 -0.001 1 98.5 28 GLN B C 1
ATOM 1607 O O . GLN B 1 28 ? 6.168 -5.695 -0.249 1 98.5 28 GLN B O 1
ATOM 1612 N N . THR B 1 29 ? 6.637 -3.781 0.793 1 98.25 29 THR B N 1
ATOM 1613 C CA . THR B 1 29 ? 7.93 -4.23 1.296 1 98.25 29 THR B CA 1
ATOM 1614 C C . THR B 1 29 ? 7.75 -5.215 2.449 1 98.25 29 THR B C 1
ATOM 1616 O O . THR B 1 29 ? 8.438 -6.234 2.514 1 98.25 29 THR B O 1
ATOM 1619 N N . PHE B 1 30 ? 6.77 -4.945 3.268 1 98.38 30 PHE B N 1
ATOM 1620 C CA . PHE B 1 30 ? 6.789 -5.691 4.52 1 98.38 30 PHE B CA 1
ATOM 1621 C C . PHE B 1 30 ? 5.625 -6.672 4.586 1 98.38 30 PHE B C 1
ATOM 1623 O O . PHE B 1 30 ? 5.562 -7.512 5.484 1 98.38 30 PHE B O 1
ATOM 1630 N N . VAL B 1 31 ? 4.668 -6.59 3.648 1 98.06 31 VAL B N 1
ATOM 1631 C CA . VAL B 1 31 ? 3.518 -7.477 3.789 1 98.06 31 VAL B CA 1
ATOM 1632 C C . VAL B 1 31 ? 3.246 -8.188 2.463 1 98.06 31 VAL B C 1
ATOM 1634 O O . VAL B 1 31 ? 3.426 -9.398 2.352 1 98.06 31 VAL B O 1
ATOM 1637 N N . SER B 1 32 ? 2.912 -7.406 1.47 1 98 32 SER B N 1
ATOM 1638 C CA . SER B 1 32 ? 2.443 -7.996 0.222 1 98 32 SER B CA 1
ATOM 1639 C C . SER B 1 32 ? 3.535 -8.828 -0.44 1 98 32 SER B C 1
ATOM 1641 O O . SER B 1 32 ? 3.289 -9.961 -0.862 1 98 32 SER B O 1
ATOM 1643 N N . GLY B 1 33 ? 4.719 -8.297 -0.529 1 97.69 33 GLY B N 1
ATOM 1644 C CA . GLY B 1 33 ? 5.816 -9.023 -1.143 1 97.69 33 GLY B CA 1
ATOM 1645 C C . GLY B 1 33 ? 6.184 -10.289 -0.391 1 97.69 33 GLY B C 1
ATOM 1646 O O . GLY B 1 33 ? 6.406 -11.336 -1.001 1 97.69 33 GLY B O 1
ATOM 1647 N N . ILE B 1 34 ? 6.227 -10.219 0.851 1 98.25 34 ILE B N 1
ATOM 1648 C CA . ILE B 1 34 ? 6.59 -11.344 1.701 1 98.25 34 ILE B CA 1
ATOM 1649 C C . ILE B 1 34 ? 5.504 -12.422 1.63 1 98.25 34 ILE B C 1
ATOM 1651 O O . ILE B 1 34 ? 5.805 -13.609 1.509 1 98.25 34 ILE B O 1
ATOM 1655 N N . THR B 1 35 ? 4.289 -11.977 1.668 1 98.69 35 THR B N 1
ATOM 1656 C CA . THR B 1 35 ? 3.174 -12.922 1.585 1 98.69 35 THR B CA 1
ATOM 1657 C C . THR B 1 35 ? 3.197 -13.664 0.256 1 98.69 35 THR B C 1
ATOM 1659 O O . THR B 1 35 ? 2.99 -14.883 0.219 1 98.69 35 THR B O 1
ATOM 1662 N N . ALA B 1 36 ? 3.426 -12.953 -0.794 1 98.69 36 ALA B N 1
ATOM 1663 C CA . ALA B 1 36 ? 3.502 -13.578 -2.109 1 98.69 36 ALA B CA 1
ATOM 1664 C C . ALA B 1 36 ? 4.637 -14.602 -2.166 1 98.69 36 ALA B C 1
ATOM 1666 O O . ALA B 1 36 ? 4.461 -15.703 -2.68 1 98.69 36 ALA B O 1
ATOM 1667 N N . TYR B 1 37 ? 5.762 -14.258 -1.603 1 97.88 37 TYR B N 1
ATOM 1668 C CA . TYR B 1 37 ? 6.926 -15.133 -1.577 1 97.88 37 TYR B CA 1
ATOM 1669 C C . TYR B 1 37 ? 6.633 -16.422 -0.804 1 97.88 37 TYR B C 1
ATOM 1671 O O . TYR B 1 37 ? 7.051 -17.5 -1.208 1 97.88 37 TYR B O 1
ATOM 1679 N N . GLN B 1 38 ? 5.879 -16.297 0.239 1 98.38 38 GLN B N 1
ATOM 1680 C CA . GLN B 1 38 ? 5.582 -17.422 1.106 1 98.38 38 GLN B CA 1
ATOM 1681 C C . GLN B 1 38 ? 4.492 -18.312 0.506 1 98.38 38 GLN B C 1
ATOM 1683 O O . GLN B 1 38 ? 4.34 -19.469 0.893 1 98.38 38 GLN B O 1
ATOM 1688 N N . THR B 1 39 ? 3.742 -17.797 -0.366 1 98.38 39 THR B N 1
ATOM 1689 C CA . THR B 1 39 ? 2.531 -18.469 -0.806 1 98.38 39 THR B CA 1
ATOM 1690 C C . THR B 1 39 ? 2.736 -19.109 -2.182 1 98.38 39 THR B C 1
ATOM 1692 O O . THR B 1 39 ? 2.279 -20.219 -2.434 1 98.38 39 THR B O 1
ATOM 1695 N N . LEU B 1 40 ? 3.451 -18.453 -3.061 1 98.38 40 LEU B N 1
ATOM 1696 C CA . LEU B 1 40 ? 3.551 -18.859 -4.457 1 98.38 40 LEU B CA 1
ATOM 1697 C C . LEU B 1 40 ? 4.828 -19.656 -4.699 1 98.38 40 LEU B C 1
ATOM 1699 O O . LEU B 1 40 ? 5.836 -19.453 -4.02 1 98.38 40 LEU B O 1
ATOM 1703 N N . GLU B 1 41 ? 4.723 -20.531 -5.68 1 96.88 41 GLU B N 1
ATOM 1704 C CA . GLU B 1 41 ? 5.965 -21.109 -6.184 1 96.88 41 GLU B CA 1
ATOM 1705 C C . GLU B 1 41 ? 6.883 -20.031 -6.754 1 96.88 41 GLU B C 1
ATOM 1707 O O . GLU B 1 41 ? 6.414 -19 -7.223 1 96.88 41 GLU B O 1
ATOM 1712 N N . ARG B 1 42 ? 8.133 -20.359 -6.762 1 95.56 42 ARG B N 1
ATOM 1713 C CA . ARG B 1 42 ? 9.141 -19.375 -7.129 1 95.56 42 ARG B CA 1
ATOM 1714 C C . ARG B 1 42 ? 8.875 -18.812 -8.523 1 95.56 42 ARG B C 1
ATOM 1716 O O . ARG B 1 42 ? 9.008 -17.594 -8.742 1 95.56 42 ARG B O 1
ATOM 1723 N N . SER B 1 43 ? 8.562 -19.656 -9.422 1 94.69 43 SER B N 1
ATOM 1724 C CA . SER B 1 43 ? 8.336 -19.203 -10.789 1 94.69 43 SER B CA 1
ATOM 1725 C C . SER B 1 43 ? 7.129 -18.281 -10.867 1 94.69 43 SER B C 1
ATOM 1727 O O . SER B 1 43 ? 7.152 -17.281 -11.594 1 94.69 43 SER B O 1
ATOM 1729 N N . GLN B 1 44 ? 6.062 -18.594 -10.117 1 97 44 GLN B N 1
ATOM 1730 C CA . GLN B 1 44 ? 4.871 -17.75 -10.086 1 97 44 GLN B CA 1
ATOM 1731 C C . GLN B 1 44 ? 5.148 -16.438 -9.367 1 97 44 GLN B C 1
ATOM 1733 O O . GLN B 1 44 ? 4.691 -15.375 -9.805 1 97 44 GLN B O 1
ATOM 1738 N N . PHE B 1 45 ? 5.898 -16.578 -8.281 1 97.94 45 PHE B N 1
ATOM 1739 C CA . PHE B 1 45 ? 6.301 -15.383 -7.539 1 97.94 45 PHE B CA 1
ATOM 1740 C C . PHE B 1 45 ? 7.098 -14.438 -8.43 1 97.94 45 PHE B C 1
ATOM 1742 O O . PHE B 1 45 ? 6.828 -13.234 -8.461 1 97.94 45 PHE B O 1
ATOM 1749 N N . SER B 1 46 ? 8.031 -14.984 -9.094 1 96.88 46 SER B N 1
ATOM 1750 C CA . SER B 1 46 ? 8.883 -14.188 -9.969 1 96.88 46 SER B CA 1
ATOM 1751 C C . SER B 1 46 ? 8.062 -13.516 -11.07 1 96.88 46 SER B C 1
ATOM 1753 O O . SER B 1 46 ? 8.258 -12.336 -11.367 1 96.88 46 SER B O 1
ATOM 1755 N N . ALA B 1 47 ? 7.18 -14.25 -11.672 1 96.88 47 ALA B N 1
ATOM 1756 C CA . ALA B 1 47 ? 6.328 -13.703 -12.727 1 96.88 47 ALA B CA 1
ATOM 1757 C C . ALA B 1 47 ? 5.48 -12.547 -12.195 1 96.88 47 ALA B C 1
ATOM 1759 O O . ALA B 1 47 ? 5.328 -11.523 -12.867 1 96.88 47 ALA B O 1
ATOM 1760 N N . LEU B 1 48 ? 4.922 -12.719 -11.031 1 98.31 48 LEU B N 1
ATOM 1761 C CA . LEU B 1 48 ? 4.109 -11.672 -10.422 1 98.31 48 LEU B CA 1
ATOM 1762 C C . LEU B 1 48 ? 4.941 -10.422 -10.156 1 98.31 48 LEU B C 1
ATOM 1764 O O . LEU B 1 48 ? 4.531 -9.312 -10.5 1 98.31 48 LEU B O 1
ATOM 1768 N N . GLN B 1 49 ? 6.133 -10.586 -9.562 1 97.44 49 GLN B N 1
ATOM 1769 C CA . GLN B 1 49 ? 6.965 -9.445 -9.211 1 97.44 49 GLN B CA 1
ATOM 1770 C C . GLN B 1 49 ? 7.398 -8.68 -10.461 1 97.44 49 GLN B C 1
ATOM 1772 O O . GLN B 1 49 ? 7.543 -7.453 -10.422 1 97.44 49 GLN B O 1
ATOM 1777 N N . GLN B 1 50 ? 7.57 -9.359 -11.547 1 97.19 50 GLN B N 1
ATOM 1778 C CA . GLN B 1 50 ? 7.984 -8.711 -12.789 1 97.19 50 GLN B CA 1
ATOM 1779 C C . GLN B 1 50 ? 6.887 -7.797 -13.32 1 97.19 50 GLN B C 1
ATOM 1781 O O . GLN B 1 50 ? 7.16 -6.883 -14.102 1 97.19 50 GLN B O 1
ATOM 1786 N N . ARG B 1 51 ? 5.668 -8.031 -12.945 1 97.88 51 ARG B N 1
ATOM 1787 C CA . ARG B 1 51 ? 4.57 -7.16 -13.352 1 97.88 51 ARG B CA 1
ATOM 1788 C C . ARG B 1 51 ? 4.301 -6.086 -12.305 1 97.88 51 ARG B C 1
ATOM 1790 O O . ARG B 1 51 ? 3.846 -4.988 -12.633 1 97.88 51 ARG B O 1
ATOM 1797 N N . VAL B 1 52 ? 4.578 -6.395 -11.086 1 98.19 52 VAL B N 1
ATOM 1798 C CA . VAL B 1 52 ? 4.328 -5.488 -9.969 1 98.19 52 VAL B CA 1
ATOM 1799 C C . VAL B 1 52 ? 5.371 -4.375 -9.969 1 98.19 52 VAL B C 1
ATOM 1801 O O . VAL B 1 52 ? 5.035 -3.199 -9.805 1 98.19 52 VAL B O 1
ATOM 1804 N N . PHE B 1 53 ? 6.602 -4.676 -10.227 1 97.75 53 PHE B N 1
ATOM 1805 C CA . PHE B 1 53 ? 7.715 -3.764 -9.977 1 97.75 53 PHE B CA 1
ATOM 1806 C C . PHE B 1 53 ? 7.625 -2.545 -10.883 1 97.75 53 PHE B C 1
ATOM 1808 O O . PHE B 1 53 ? 7.727 -1.407 -10.422 1 97.75 53 PHE B O 1
ATOM 1815 N N . PRO B 1 54 ? 7.434 -2.719 -12.148 1 98.06 54 PRO B N 1
ATOM 1816 C CA . PRO B 1 54 ? 7.34 -1.511 -12.969 1 98.06 54 PRO B CA 1
ATOM 1817 C C . PRO B 1 54 ? 6.215 -0.579 -12.523 1 98.06 54 PRO B C 1
ATOM 1819 O O . PRO B 1 54 ? 6.371 0.644 -12.57 1 98.06 54 PRO B O 1
ATOM 1822 N N . ARG B 1 55 ? 5.113 -1.094 -12.164 1 98.5 55 ARG B N 1
ATOM 1823 C CA . ARG B 1 55 ? 4 -0.284 -11.672 1 98.5 55 ARG B CA 1
ATOM 1824 C C . ARG B 1 55 ? 4.355 0.385 -10.344 1 98.5 55 ARG B C 1
ATOM 1826 O O . ARG B 1 55 ? 4.062 1.565 -10.148 1 98.5 55 ARG B O 1
ATOM 1833 N N . TYR B 1 56 ? 4.965 -0.395 -9.484 1 98.69 56 TYR B N 1
ATOM 1834 C CA . TYR B 1 56 ? 5.367 0.093 -8.172 1 98.69 56 TYR B CA 1
ATOM 1835 C C . TYR B 1 56 ? 6.383 1.223 -8.297 1 98.69 56 TYR B C 1
ATOM 1837 O O . TYR B 1 56 ? 6.215 2.285 -7.695 1 98.69 56 TYR B O 1
ATOM 1845 N N . PHE B 1 57 ? 7.348 1.044 -9.102 1 98.81 57 PHE B N 1
ATOM 1846 C CA . PHE B 1 57 ? 8.422 2.027 -9.211 1 98.81 57 PHE B CA 1
ATOM 1847 C C . PHE B 1 57 ? 7.949 3.26 -9.969 1 98.81 57 PHE B C 1
ATOM 1849 O O . PHE B 1 57 ? 8.43 4.367 -9.734 1 98.81 57 PHE B O 1
ATOM 1856 N N . THR B 1 58 ? 7.023 3.059 -10.883 1 98.88 58 THR B N 1
ATOM 1857 C CA . THR B 1 58 ? 6.41 4.223 -11.508 1 98.88 58 THR B CA 1
ATOM 1858 C C . THR B 1 58 ? 5.754 5.121 -10.461 1 98.88 58 THR B C 1
ATOM 1860 O O . THR B 1 58 ? 5.973 6.332 -10.453 1 98.88 58 THR B O 1
ATOM 1863 N N . LEU B 1 59 ? 5.004 4.5 -9.594 1 98.75 59 LEU B N 1
ATOM 1864 C CA . LEU B 1 59 ? 4.348 5.266 -8.539 1 98.75 59 LEU B CA 1
ATOM 1865 C C . LEU B 1 59 ? 5.371 5.863 -7.586 1 98.75 59 LEU B C 1
ATOM 1867 O O . LEU B 1 59 ? 5.223 7.008 -7.145 1 98.75 59 LEU B O 1
ATOM 1871 N N . GLN B 1 60 ? 6.445 5.105 -7.277 1 98.81 60 GLN B N 1
ATOM 1872 C CA . GLN B 1 60 ? 7.48 5.559 -6.355 1 98.81 60 GLN B CA 1
ATOM 1873 C C . GLN B 1 60 ? 8.289 6.707 -6.953 1 98.81 60 GLN B C 1
ATOM 1875 O O . GLN B 1 60 ? 8.961 7.445 -6.227 1 98.81 60 GLN B O 1
ATOM 1880 N N . THR B 1 61 ? 8.211 6.832 -8.234 1 98.88 61 THR B N 1
ATOM 1881 C CA . THR B 1 61 ? 8.891 7.934 -8.906 1 98.88 61 THR B CA 1
ATOM 1882 C C . THR B 1 61 ? 7.961 9.133 -9.062 1 98.88 61 THR B C 1
ATOM 1884 O O . THR B 1 61 ? 8.352 10.266 -8.766 1 98.88 61 THR B O 1
ATOM 1887 N N . ALA B 1 62 ? 6.727 8.906 -9.414 1 98.88 62 ALA B N 1
ATOM 1888 C CA . ALA B 1 62 ? 5.793 9.969 -9.766 1 98.88 62 ALA B CA 1
ATOM 1889 C C . ALA B 1 62 ? 5.289 10.695 -8.516 1 98.88 62 ALA B C 1
ATOM 1891 O O . ALA B 1 62 ? 5.086 11.914 -8.539 1 98.88 62 ALA B O 1
ATOM 1892 N N . LEU B 1 63 ? 5.09 10.008 -7.449 1 98.94 63 LEU B N 1
ATOM 1893 C CA . LEU B 1 63 ? 4.391 10.57 -6.301 1 98.94 63 LEU B CA 1
ATOM 1894 C C . LEU B 1 63 ? 5.277 11.578 -5.566 1 98.94 63 LEU B C 1
ATOM 1896 O O . LEU B 1 63 ? 4.805 12.633 -5.145 1 98.94 63 LEU B O 1
ATOM 1900 N N . PRO B 1 64 ? 6.566 11.273 -5.41 1 98.88 64 PRO B N 1
ATOM 1901 C CA . PRO B 1 64 ? 7.395 12.336 -4.824 1 98.88 64 PRO B CA 1
ATOM 1902 C C . PRO B 1 64 ? 7.398 13.609 -5.66 1 98.88 64 PRO B C 1
ATOM 1904 O O . PRO B 1 64 ? 7.441 14.711 -5.113 1 98.88 64 PRO B O 1
ATOM 1907 N N . LEU B 1 65 ? 7.387 13.469 -6.961 1 98.69 65 LEU B N 1
ATOM 1908 C CA . LEU B 1 65 ? 7.281 14.641 -7.828 1 98.69 65 LEU B CA 1
ATOM 1909 C C . LEU B 1 65 ? 5.965 15.375 -7.598 1 98.69 65 LEU B C 1
ATOM 1911 O O . LEU B 1 65 ? 5.945 16.609 -7.488 1 98.69 65 LEU B O 1
ATOM 1915 N N . LEU B 1 66 ? 4.895 14.617 -7.531 1 98.81 66 LEU B N 1
ATOM 1916 C CA . LEU B 1 66 ? 3.588 15.195 -7.258 1 98.81 66 LEU B CA 1
ATOM 1917 C C . LEU B 1 66 ? 3.576 15.898 -5.902 1 98.81 66 LEU B C 1
ATOM 1919 O O . LEU B 1 66 ? 2.971 16.969 -5.754 1 98.81 66 LEU B O 1
ATOM 1923 N N . MET B 1 67 ? 4.227 15.344 -4.945 1 98.81 67 MET B N 1
ATOM 1924 C CA . MET B 1 67 ? 4.301 15.953 -3.621 1 98.81 67 MET B CA 1
ATOM 1925 C C . MET B 1 67 ? 5.047 17.281 -3.67 1 98.81 67 MET B C 1
ATOM 1927 O O . MET B 1 67 ? 4.652 18.25 -3.008 1 98.81 67 MET B O 1
ATOM 1931 N N . ALA B 1 68 ? 6.074 17.297 -4.426 1 98.38 68 ALA B N 1
ATOM 1932 C CA . ALA B 1 68 ? 6.789 18.562 -4.57 1 98.38 68 ALA B CA 1
ATOM 1933 C C . ALA B 1 68 ? 5.902 19.625 -5.215 1 98.38 68 ALA B C 1
ATOM 1935 O O . ALA B 1 68 ? 5.887 20.781 -4.781 1 98.38 68 ALA B O 1
ATOM 1936 N N . LEU B 1 69 ? 5.117 19.234 -6.184 1 98.31 69 LEU B N 1
ATOM 1937 C CA . LEU B 1 69 ? 4.273 20.156 -6.93 1 98.31 69 LEU B CA 1
ATOM 1938 C C . LEU B 1 69 ? 3.086 20.609 -6.086 1 98.31 69 LEU B C 1
ATOM 1940 O O . LEU B 1 69 ? 2.527 21.688 -6.32 1 98.31 69 LEU B O 1
ATOM 1944 N N . THR B 1 70 ? 2.715 19.844 -5.102 1 98.19 70 THR B N 1
ATOM 1945 C CA . THR B 1 70 ? 1.523 20.156 -4.32 1 98.19 70 THR B CA 1
ATOM 1946 C C . THR B 1 70 ? 1.901 20.578 -2.904 1 98.19 70 THR B C 1
ATOM 1948 O O . THR B 1 70 ? 1.044 20.656 -2.021 1 98.19 70 THR B O 1
ATOM 1951 N N . TYR B 1 71 ? 3.154 20.766 -2.678 1 98 71 TYR B N 1
ATOM 1952 C CA . TYR B 1 71 ? 3.584 21.156 -1.337 1 98 71 TYR B CA 1
ATOM 1953 C C . TYR B 1 71 ? 2.789 22.344 -0.828 1 98 71 TYR B C 1
ATOM 1955 O O . TYR B 1 71 ? 2.762 23.406 -1.468 1 98 71 TYR B O 1
ATOM 1963 N N . PRO B 1 72 ? 2.125 22.125 0.346 1 95.5 72 PRO B N 1
ATOM 1964 C CA . PRO B 1 72 ? 1.348 23.25 0.881 1 95.5 72 PRO B CA 1
ATOM 1965 C C . PRO B 1 72 ? 2.207 24.25 1.655 1 95.5 72 PRO B C 1
ATOM 1967 O O . PRO B 1 72 ? 2.934 23.859 2.574 1 95.5 72 PRO B O 1
ATOM 1970 N N . GLY B 1 73 ? 2.203 25.469 1.206 1 90.94 73 GLY B N 1
ATOM 1971 C CA . GLY B 1 73 ? 2.916 26.5 1.943 1 90.94 73 GLY B CA 1
ATOM 1972 C C . GLY B 1 73 ? 2.355 26.734 3.334 1 90.94 73 GLY B C 1
ATOM 1973 O O . GLY B 1 73 ? 1.151 26.594 3.555 1 90.94 73 GLY B O 1
ATOM 1974 N N . ALA B 1 74 ? 3.199 26.906 4.309 1 78.81 74 ALA B N 1
ATOM 1975 C CA . ALA B 1 74 ? 2.752 27.266 5.652 1 78.81 74 ALA B CA 1
ATOM 1976 C C . ALA B 1 74 ? 2.582 28.781 5.785 1 78.81 74 ALA B C 1
ATOM 1978 O O . ALA B 1 74 ? 3.443 29.547 5.348 1 78.81 74 ALA B O 1
ATOM 1979 N N . ASN B 1 75 ? 1.397 29.031 6.363 1 75.31 75 ASN B N 1
ATOM 1980 C CA . ASN B 1 75 ? 1.091 30.438 6.59 1 75.31 75 ASN B CA 1
ATOM 1981 C C . ASN B 1 75 ? 1.223 31.25 5.305 1 75.31 75 ASN B C 1
ATOM 1983 O O . ASN B 1 75 ? 0.549 30.969 4.312 1 75.31 75 ASN B O 1
ATOM 1987 N N . LEU B 1 76 ? 2.186 32.094 5.109 1 74.69 76 LEU B N 1
ATOM 1988 C CA . LEU B 1 76 ? 2.383 32.969 3.965 1 74.69 76 LEU B CA 1
ATOM 1989 C C . LEU B 1 76 ? 3.631 32.594 3.182 1 74.69 76 LEU B C 1
ATOM 1991 O O . LEU B 1 76 ? 4.102 33.344 2.332 1 74.69 76 LEU B O 1
ATOM 1995 N N . GLY B 1 77 ? 3.93 31.406 3.459 1 85.12 77 GLY B N 1
ATOM 1996 C CA . GLY B 1 77 ? 5.117 30.984 2.73 1 85.12 77 GLY B CA 1
ATOM 1997 C C . GLY B 1 77 ? 4.801 30.406 1.366 1 85.12 77 GLY B C 1
ATOM 1998 O O . GLY B 1 77 ? 3.639 30.141 1.049 1 85.12 77 GLY B O 1
ATOM 1999 N N . PRO B 1 78 ? 5.852 30.266 0.597 1 92.94 78 PRO B N 1
ATOM 2000 C CA . PRO B 1 78 ? 5.652 29.75 -0.758 1 92.94 78 PRO B CA 1
ATOM 2001 C C . PRO B 1 78 ? 5.125 28.312 -0.769 1 92.94 78 PRO B C 1
ATOM 2003 O O . PRO B 1 78 ? 5.449 27.531 0.127 1 92.94 78 PRO B O 1
ATOM 2006 N N . SER B 1 79 ? 4.336 27.984 -1.771 1 95.31 79 SER B N 1
ATOM 2007 C CA . SER B 1 79 ? 3.766 26.656 -1.985 1 95.31 79 SER B CA 1
ATOM 2008 C C . SER B 1 79 ? 4.281 26.047 -3.281 1 95.31 79 SER B C 1
ATOM 2010 O O . SER B 1 79 ? 5.152 26.609 -3.943 1 95.31 79 SER B O 1
ATOM 2012 N N . SER B 1 80 ? 3.795 24.891 -3.514 1 96.31 80 SER B N 1
ATOM 2013 C CA . SER B 1 80 ? 4.129 24.188 -4.746 1 96.31 80 SER B CA 1
ATOM 2014 C C . SER B 1 80 ? 5.637 24 -4.883 1 96.31 80 SER B C 1
ATOM 2016 O O . SER B 1 80 ? 6.344 23.844 -3.885 1 96.31 80 SER B O 1
ATOM 2018 N N . TYR B 1 81 ? 6.133 23.922 -6.133 1 96 81 TYR B N 1
ATOM 2019 C CA . TYR B 1 81 ? 7.555 23.641 -6.324 1 96 81 TYR B CA 1
ATOM 2020 C C . TYR B 1 81 ? 8.406 24.797 -5.801 1 96 81 TYR B C 1
ATOM 2022 O O . TYR B 1 81 ? 9.539 24.578 -5.363 1 96 81 TYR B O 1
ATOM 2030 N N . HIS B 1 82 ? 7.855 26.031 -5.668 1 96.19 82 HIS B N 1
ATOM 2031 C CA . HIS B 1 82 ? 8.586 27.156 -5.078 1 96.19 82 HIS B CA 1
ATOM 2032 C C . HIS B 1 82 ? 8.844 26.922 -3.594 1 96.19 82 HIS B C 1
ATOM 2034 O O . HIS B 1 82 ? 9.93 27.219 -3.094 1 96.19 82 HIS B O 1
ATOM 2040 N N . GLY B 1 83 ? 7.836 26.391 -2.957 1 95.94 83 GLY B N 1
ATOM 2041 C CA . GLY B 1 83 ? 7.988 26.094 -1.543 1 95.94 83 GLY B CA 1
ATOM 2042 C C . GLY B 1 83 ? 8.914 24.922 -1.28 1 95.94 83 GLY B C 1
ATOM 2043 O O . GLY B 1 83 ? 9.727 24.969 -0.351 1 95.94 83 GLY B O 1
ATOM 2044 N N . ALA B 1 84 ? 8.82 23.906 -2.1 1 96.12 84 ALA B N 1
ATOM 2045 C CA . ALA B 1 84 ? 9.633 22.703 -1.931 1 96.12 84 ALA B CA 1
ATOM 2046 C C . ALA B 1 84 ? 11.117 23.016 -2.123 1 96.12 84 ALA B C 1
ATOM 2048 O O . ALA B 1 84 ? 11.969 22.391 -1.498 1 96.12 84 ALA B O 1
ATOM 2049 N N . LEU B 1 85 ? 11.375 24.016 -2.938 1 96.62 85 LEU B N 1
ATOM 2050 C CA . LEU B 1 85 ? 12.75 24.359 -3.275 1 96.62 85 LEU B CA 1
ATOM 2051 C C . LEU B 1 85 ? 13.289 25.453 -2.357 1 96.62 85 LEU B C 1
ATOM 2053 O O . LEU B 1 85 ? 14.477 25.766 -2.395 1 96.62 85 LEU B O 1
ATOM 2057 N N . ALA B 1 86 ? 12.453 26.047 -1.52 1 95.88 86 ALA B N 1
ATOM 2058 C CA . ALA B 1 86 ? 12.867 27.141 -0.649 1 95.88 86 ALA B CA 1
ATOM 2059 C C . ALA B 1 86 ? 14 26.719 0.281 1 95.88 86 ALA B C 1
ATOM 2061 O O . ALA B 1 86 ? 13.961 25.609 0.842 1 95.88 86 ALA B O 1
ATOM 2062 N N . PRO B 1 87 ? 14.953 27.531 0.542 1 95.88 87 PRO B N 1
ATOM 2063 C CA . PRO B 1 87 ? 16.109 27.188 1.358 1 95.88 87 PRO B CA 1
ATOM 2064 C C . PRO B 1 87 ? 15.734 26.688 2.752 1 95.88 87 PRO B C 1
ATOM 2066 O O . PRO B 1 87 ? 16.344 25.75 3.27 1 95.88 87 PRO B O 1
ATOM 2069 N N . ALA B 1 88 ? 14.734 27.234 3.34 1 93.5 88 ALA B N 1
ATOM 2070 C CA . ALA B 1 88 ? 14.305 26.875 4.688 1 93.5 88 ALA B CA 1
ATOM 2071 C C . ALA B 1 88 ? 13.75 25.453 4.715 1 93.5 88 ALA B C 1
ATOM 2073 O O . ALA B 1 88 ? 13.617 24.844 5.785 1 93.5 88 ALA B O 1
ATOM 2074 N N . ASN B 1 89 ? 13.438 24.906 3.475 1 95.19 89 ASN B N 1
ATOM 2075 C CA . ASN B 1 89 ? 12.766 23.609 3.4 1 95.19 89 ASN B CA 1
ATOM 2076 C C . ASN B 1 89 ? 13.688 22.531 2.84 1 95.19 89 ASN B C 1
ATOM 2078 O O . ASN B 1 89 ? 13.242 21.422 2.535 1 95.19 89 ASN B O 1
ATOM 2082 N N . HIS B 1 90 ? 14.922 22.75 2.723 1 96.81 90 HIS B N 1
ATOM 2083 C CA . HIS B 1 90 ? 15.836 21.797 2.086 1 96.81 90 HIS B CA 1
ATOM 2084 C C . HIS B 1 90 ? 15.875 20.484 2.842 1 96.81 90 HIS B C 1
ATOM 2086 O O . HIS B 1 90 ? 15.664 19.422 2.252 1 96.81 90 HIS B O 1
ATOM 2092 N N . TRP B 1 91 ? 16.047 20.516 4.176 1 96.44 91 TRP B N 1
ATOM 2093 C CA . TRP B 1 91 ? 16.203 19.297 4.973 1 96.44 91 TRP B CA 1
ATOM 2094 C C . TRP B 1 91 ? 14.852 18.625 5.211 1 96.44 91 TRP B C 1
ATOM 2096 O O . TRP B 1 91 ? 14.773 17.406 5.309 1 96.44 91 TRP B O 1
ATOM 2106 N N . SER B 1 92 ? 13.812 19.453 5.27 1 96 92 SER B N 1
ATOM 2107 C CA . SER B 1 92 ? 12.508 18.922 5.652 1 96 92 SER B CA 1
ATOM 2108 C C . SER B 1 92 ? 11.719 18.469 4.43 1 96 92 SER B C 1
ATOM 2110 O O . SER B 1 92 ? 10.836 17.609 4.539 1 96 92 SER B O 1
ATOM 2112 N N . VAL B 1 93 ? 12.016 19.109 3.275 1 97.56 93 VAL B N 1
ATOM 2113 C CA . VAL B 1 93 ? 11.164 18.844 2.125 1 97.56 93 VAL B CA 1
ATOM 2114 C C . VAL B 1 93 ? 12.016 18.406 0.935 1 97.56 93 VAL B C 1
ATOM 2116 O O . VAL B 1 93 ? 11.922 17.266 0.478 1 97.56 93 VAL B O 1
ATOM 2119 N N . LEU B 1 94 ? 12.945 19.203 0.523 1 98.19 94 LEU B N 1
ATOM 2120 C CA . LEU B 1 94 ? 13.633 19 -0.744 1 98.19 94 LEU B CA 1
ATOM 2121 C C . LEU B 1 94 ? 14.438 17.703 -0.723 1 98.19 94 LEU B C 1
ATOM 2123 O O . LEU B 1 94 ? 14.297 16.875 -1.62 1 98.19 94 LEU B O 1
ATOM 2127 N N . TYR B 1 95 ? 15.258 17.484 0.297 1 98.62 95 TYR B N 1
ATOM 2128 C CA . TYR B 1 95 ? 16.172 16.344 0.312 1 98.62 95 TYR B CA 1
ATOM 2129 C C . TYR B 1 95 ? 15.391 15.039 0.438 1 98.62 95 TYR B C 1
ATOM 2131 O O . TYR B 1 95 ? 15.648 14.086 -0.304 1 98.62 95 TYR B O 1
ATOM 2139 N N . PRO B 1 96 ? 14.477 14.969 1.323 1 98.75 96 PRO B N 1
ATOM 2140 C CA . PRO B 1 96 ? 13.773 13.688 1.391 1 98.75 96 PRO B CA 1
ATOM 2141 C C . PRO B 1 96 ? 12.961 13.391 0.132 1 98.75 96 PRO B C 1
ATOM 2143 O O . PRO B 1 96 ? 12.945 12.25 -0.346 1 98.75 96 PRO B O 1
ATOM 2146 N N . LEU B 1 97 ? 12.266 14.359 -0.442 1 98.88 97 LEU B N 1
ATOM 2147 C CA . LEU B 1 97 ? 11.492 14.102 -1.65 1 98.88 97 LEU B CA 1
ATOM 2148 C C . LEU B 1 97 ? 12.398 13.766 -2.824 1 98.88 97 LEU B C 1
ATOM 2150 O O . LEU B 1 97 ? 12.078 12.898 -3.639 1 98.88 97 LEU B O 1
ATOM 2154 N N . THR B 1 98 ? 13.547 14.438 -2.936 1 98.88 98 THR B N 1
ATOM 2155 C CA . THR B 1 98 ? 14.5 14.148 -4 1 98.88 98 THR B CA 1
ATOM 2156 C C . THR B 1 98 ? 15.086 12.75 -3.844 1 98.88 98 THR B C 1
ATOM 2158 O O . THR B 1 98 ? 15.227 12.016 -4.824 1 98.88 98 THR B O 1
ATOM 2161 N N . THR B 1 99 ? 15.422 12.422 -2.619 1 98.94 99 THR B N 1
ATOM 2162 C CA . THR B 1 99 ? 15.961 11.094 -2.361 1 98.94 99 THR B CA 1
ATOM 2163 C C . THR B 1 99 ? 14.953 10.016 -2.762 1 98.94 99 THR B C 1
ATOM 2165 O O . THR B 1 99 ? 15.305 9.055 -3.451 1 98.94 99 THR B O 1
ATOM 2168 N N . ALA B 1 100 ? 13.695 10.219 -2.336 1 98.94 100 ALA B N 1
ATOM 2169 C CA . ALA B 1 100 ? 12.656 9.258 -2.701 1 98.94 100 ALA B CA 1
ATOM 2170 C C . ALA B 1 100 ? 12.492 9.172 -4.215 1 98.94 100 ALA B C 1
ATOM 2172 O O . ALA B 1 100 ? 12.414 8.078 -4.777 1 98.94 100 ALA B O 1
ATOM 2173 N N . PHE B 1 101 ? 12.492 10.305 -4.875 1 98.94 101 PHE B N 1
ATOM 2174 C CA . PHE B 1 101 ? 12.336 10.359 -6.324 1 98.94 101 PHE B CA 1
ATOM 2175 C C . PHE B 1 101 ? 13.484 9.641 -7.02 1 98.94 101 PHE B C 1
ATOM 2177 O O . PHE B 1 101 ? 13.266 8.805 -7.895 1 98.94 101 PHE B O 1
ATOM 2184 N N . VAL B 1 102 ? 14.711 9.945 -6.621 1 98.94 102 VAL B N 1
ATOM 2185 C CA . VAL B 1 102 ? 15.891 9.422 -7.293 1 98.94 102 VAL B CA 1
ATOM 2186 C C . VAL B 1 102 ? 15.953 7.906 -7.105 1 98.94 102 VAL B C 1
ATOM 2188 O O . VAL B 1 102 ? 16.25 7.168 -8.055 1 98.94 102 VAL B O 1
ATOM 2191 N N . CYS B 1 103 ? 15.641 7.445 -5.887 1 98.94 103 CYS B N 1
ATOM 2192 C CA . CYS B 1 103 ? 15.648 6.008 -5.637 1 98.94 103 CYS B CA 1
ATOM 2193 C C . CYS B 1 103 ? 14.602 5.301 -6.492 1 98.94 103 CYS B C 1
ATOM 2195 O O . CYS B 1 103 ? 14.898 4.277 -7.117 1 98.94 103 CYS B O 1
ATOM 2197 N N . GLY B 1 104 ? 13.391 5.887 -6.547 1 98.88 104 GLY B N 1
ATOM 2198 C CA . GLY B 1 104 ? 12.367 5.324 -7.41 1 98.88 104 GLY B CA 1
ATOM 2199 C C . GLY B 1 104 ? 12.75 5.352 -8.883 1 98.88 104 GLY B C 1
ATOM 2200 O O . GLY B 1 104 ? 12.531 4.375 -9.602 1 98.88 104 GLY B O 1
ATOM 2201 N N . PHE B 1 105 ? 13.32 6.414 -9.266 1 98.88 105 PHE B N 1
ATOM 2202 C CA . PHE B 1 105 ? 13.688 6.613 -10.656 1 98.88 105 PHE B CA 1
ATOM 2203 C C . PHE B 1 105 ? 14.781 5.629 -11.078 1 98.88 105 PHE B C 1
ATOM 2205 O O . PHE B 1 105 ? 14.711 5.035 -12.148 1 98.88 105 PHE B O 1
ATOM 2212 N N . LEU B 1 106 ? 15.773 5.457 -10.25 1 98.88 106 LEU B N 1
ATOM 2213 C CA . LEU B 1 106 ? 16.844 4.512 -10.539 1 98.88 106 LEU B CA 1
ATOM 2214 C C . LEU B 1 106 ? 16.297 3.094 -10.664 1 98.88 106 LEU B C 1
ATOM 2216 O O . LEU B 1 106 ? 16.703 2.348 -11.562 1 98.88 106 LEU B O 1
ATOM 2220 N N . ASN B 1 107 ? 15.406 2.768 -9.812 1 98.88 107 ASN B N 1
ATOM 2221 C CA . ASN B 1 107 ? 14.773 1.455 -9.906 1 98.88 107 ASN B CA 1
ATOM 2222 C C . ASN B 1 107 ? 13.922 1.332 -11.164 1 98.88 107 ASN B C 1
ATOM 2224 O O . ASN B 1 107 ? 13.906 0.284 -11.812 1 98.88 107 ASN B O 1
ATOM 2228 N N . LEU B 1 108 ? 13.258 2.377 -11.469 1 98.81 108 LEU B N 1
ATOM 2229 C CA . LEU B 1 108 ? 12.328 2.348 -12.594 1 98.81 108 LEU B CA 1
ATOM 2230 C C . LEU B 1 108 ? 13.078 2.211 -13.914 1 98.81 108 LEU B C 1
ATOM 2232 O O . LEU B 1 108 ? 12.672 1.446 -14.789 1 98.81 108 LEU B O 1
ATOM 2236 N N . VAL B 1 109 ? 14.211 2.848 -14.023 1 98.69 109 VAL B N 1
ATOM 2237 C CA . VAL B 1 109 ? 14.773 3.018 -15.359 1 98.69 109 VAL B CA 1
ATOM 2238 C C . VAL B 1 109 ? 16.016 2.148 -15.508 1 98.69 109 VAL B C 1
ATOM 2240 O O . VAL B 1 109 ? 16.359 1.732 -16.609 1 98.69 109 VAL B O 1
ATOM 2243 N N . PHE B 1 110 ? 16.703 1.825 -14.414 1 98.62 110 PHE B N 1
ATOM 2244 C CA . PHE B 1 110 ? 17.984 1.133 -14.555 1 98.62 110 PHE B CA 1
ATOM 2245 C C . PHE B 1 110 ? 17.953 -0.198 -13.812 1 98.62 110 PHE B C 1
ATOM 2247 O O . PHE B 1 110 ? 17.984 -1.263 -14.438 1 98.62 110 PHE B O 1
ATOM 2254 N N . VAL B 1 111 ? 17.734 -0.148 -12.523 1 98.75 111 VAL B N 1
ATOM 2255 C CA . VAL B 1 111 ? 17.969 -1.323 -11.695 1 98.75 111 VAL B CA 1
ATOM 2256 C C . VAL B 1 111 ? 16.844 -2.334 -11.891 1 98.75 111 VAL B C 1
ATOM 2258 O O . VAL B 1 111 ? 17.094 -3.537 -12 1 98.75 111 VAL B O 1
ATOM 2261 N N . GLY B 1 112 ? 15.602 -1.86 -11.969 1 97.25 112 GLY B N 1
ATOM 2262 C CA . GLY B 1 112 ? 14.453 -2.734 -12.18 1 97.25 112 GLY B CA 1
ATOM 2263 C C . GLY B 1 112 ? 14.539 -3.52 -13.477 1 97.25 112 GLY B C 1
ATOM 2264 O O . GLY B 1 112 ? 14.508 -4.754 -13.461 1 97.25 112 GLY B O 1
ATOM 2265 N N . PRO B 1 113 ? 14.703 -2.861 -14.547 1 98.06 113 PRO B N 1
ATOM 2266 C CA . PRO B 1 113 ? 14.828 -3.555 -15.836 1 98.06 113 PRO B CA 1
ATOM 2267 C C . PRO B 1 113 ? 16.016 -4.516 -15.875 1 98.06 113 PRO B C 1
ATOM 2269 O O . PRO B 1 113 ? 15.922 -5.586 -16.484 1 98.06 113 PRO B O 1
ATOM 2272 N N . LYS B 1 114 ? 17.109 -4.129 -15.242 1 98.56 114 LYS B N 1
ATOM 2273 C CA . LYS B 1 114 ? 18.25 -5.039 -15.188 1 98.56 114 LYS B CA 1
ATOM 2274 C C . LYS B 1 114 ? 17.922 -6.289 -14.383 1 98.56 114 LYS B C 1
ATOM 2276 O O . LYS B 1 114 ? 18.328 -7.398 -14.742 1 98.56 114 LYS B O 1
ATOM 2281 N N . THR B 1 115 ? 17.234 -6.16 -13.281 1 97.88 115 THR B N 1
ATOM 2282 C CA . THR B 1 115 ? 16.781 -7.301 -12.5 1 97.88 115 THR B CA 1
ATOM 2283 C C . THR B 1 115 ? 15.898 -8.219 -13.344 1 97.88 115 THR B C 1
ATOM 2285 O O . THR B 1 115 ? 16.078 -9.438 -13.344 1 97.88 115 THR B O 1
ATOM 2288 N N . SER B 1 116 ? 14.984 -7.629 -14.078 1 97.25 116 SER B N 1
ATOM 2289 C CA . SER B 1 116 ? 14.086 -8.398 -14.93 1 97.25 116 SER B CA 1
ATOM 2290 C C . SER B 1 116 ? 14.852 -9.148 -16.016 1 97.25 116 SER B C 1
ATOM 2292 O O . SER B 1 116 ? 14.539 -10.305 -16.328 1 97.25 116 SER B O 1
ATOM 2294 N N . GLU B 1 117 ? 15.836 -8.492 -16.531 1 98.19 117 GLU B N 1
ATOM 2295 C CA . GLU B 1 117 ? 16.688 -9.133 -17.531 1 98.19 117 GLU B CA 1
ATOM 2296 C C . GLU B 1 117 ? 17.406 -10.352 -16.938 1 98.19 117 GLU B C 1
ATOM 2298 O O . GLU B 1 117 ? 17.469 -11.406 -17.578 1 98.19 117 GLU B O 1
ATOM 2303 N N . LEU B 1 118 ? 17.891 -10.211 -15.766 1 98.44 118 LEU B N 1
ATOM 2304 C CA . LEU B 1 118 ? 18.609 -11.297 -15.109 1 98.44 118 LEU B CA 1
ATOM 2305 C C . LEU B 1 118 ? 17.688 -12.453 -14.789 1 98.44 118 LEU B C 1
ATOM 2307 O O . LEU B 1 118 ? 18.094 -13.617 -14.836 1 98.44 118 LEU B O 1
ATOM 2311 N N . ILE B 1 119 ? 16.453 -12.18 -14.477 1 97.5 119 ILE B N 1
ATOM 2312 C CA . ILE B 1 119 ? 15.453 -13.219 -14.25 1 97.5 119 ILE B CA 1
ATOM 2313 C C . ILE B 1 119 ? 15.258 -14.031 -15.531 1 97.5 119 ILE B C 1
ATOM 2315 O O . ILE B 1 119 ? 15.258 -15.266 -15.492 1 97.5 119 ILE B O 1
ATOM 2319 N N . ARG B 1 120 ? 15.234 -13.352 -16.656 1 97.12 120 ARG B N 1
ATOM 2320 C CA . ARG B 1 120 ? 15.055 -14.023 -17.922 1 97.12 120 ARG B CA 1
ATOM 2321 C C . ARG B 1 120 ? 16.281 -14.852 -18.297 1 97.12 120 ARG B C 1
ATOM 2323 O O . ARG B 1 120 ? 16.156 -15.977 -18.781 1 97.12 120 ARG B O 1
ATOM 2330 N N . LEU B 1 121 ? 17.422 -14.32 -18.031 1 98.25 121 LEU B N 1
ATOM 2331 C CA . LEU B 1 121 ? 18.656 -15.023 -18.328 1 98.25 121 LEU B CA 1
ATOM 2332 C C . LEU B 1 121 ? 18.797 -16.266 -17.469 1 98.25 121 LEU B C 1
ATOM 2334 O O . LEU B 1 121 ? 19.25 -17.312 -17.953 1 98.25 121 LEU B O 1
ATOM 2338 N N . ARG B 1 122 ? 18.438 -16.141 -16.234 1 98.12 122 ARG B N 1
ATOM 2339 C CA . ARG B 1 122 ? 18.484 -17.281 -15.344 1 98.12 122 ARG B CA 1
ATOM 2340 C C . ARG B 1 122 ? 17.516 -18.375 -15.789 1 98.12 122 ARG B C 1
ATOM 2342 O O . ARG B 1 122 ? 17.844 -19.562 -15.75 1 98.12 122 ARG B O 1
ATOM 2349 N N . LYS B 1 123 ? 16.391 -17.953 -16.219 1 97 123 LYS B N 1
ATOM 2350 C CA . LYS B 1 123 ? 15.414 -18.922 -16.719 1 97 123 LYS B CA 1
ATOM 2351 C C . LYS B 1 123 ? 15.938 -19.656 -17.938 1 97 123 LYS B C 1
ATOM 2353 O O . LYS B 1 123 ? 15.789 -20.875 -18.062 1 97 123 LYS B O 1
ATOM 2358 N N . ALA B 1 124 ? 16.531 -18.906 -18.828 1 97.88 124 ALA B N 1
ATOM 2359 C CA . ALA B 1 124 ? 17.125 -19.5 -20.016 1 97.88 124 ALA B CA 1
ATOM 2360 C C . ALA B 1 124 ? 18.234 -20.484 -19.656 1 97.88 124 ALA B C 1
ATOM 2362 O O . ALA B 1 124 ? 18.344 -21.562 -20.25 1 97.88 124 ALA B O 1
ATOM 2363 N N . GLN B 1 125 ? 19.031 -20.094 -18.703 1 98.38 125 GLN B N 1
ATOM 2364 C CA . GLN B 1 125 ? 20.125 -20.938 -18.266 1 98.38 125 GLN B CA 1
ATOM 2365 C C . GLN B 1 125 ? 19.609 -22.203 -17.562 1 98.38 125 GLN B C 1
ATOM 2367 O O . GLN B 1 125 ? 20.219 -23.266 -17.656 1 98.38 125 GLN B O 1
ATOM 2372 N N . GLU B 1 126 ? 18.5 -22.094 -16.812 1 97.88 126 GLU B N 1
ATOM 2373 C CA . GLU B 1 126 ? 17.859 -23.234 -16.188 1 97.88 126 GLU B CA 1
ATOM 2374 C C . GLU B 1 126 ? 17.469 -24.281 -17.234 1 97.88 126 GLU B C 1
ATOM 2376 O O . GLU B 1 126 ? 17.594 -25.484 -17 1 97.88 126 GLU B O 1
ATOM 2381 N N . ILE B 1 127 ? 16.969 -23.766 -18.328 1 97.62 127 ILE B N 1
ATOM 2382 C CA . ILE B 1 127 ? 16.547 -24.641 -19.406 1 97.62 127 ILE B CA 1
ATOM 2383 C C . ILE B 1 127 ? 17.766 -25.359 -20 1 97.62 127 ILE B C 1
ATOM 2385 O O . ILE B 1 127 ? 17.734 -26.578 -20.188 1 97.62 127 ILE B O 1
ATOM 2389 N N . LYS B 1 128 ? 18.828 -24.688 -20.172 1 98 128 LYS B N 1
ATOM 2390 C CA . LYS B 1 128 ? 20.062 -25.25 -20.703 1 98 128 LYS B CA 1
ATOM 2391 C C . LYS B 1 128 ? 20.656 -26.297 -19.766 1 98 128 LYS B C 1
ATOM 2393 O O . LYS B 1 128 ? 21.125 -27.344 -20.203 1 98 128 LYS B O 1
ATOM 2398 N N . ASP B 1 129 ? 20.609 -25.969 -18.5 1 97.94 129 ASP B N 1
ATOM 2399 C CA . ASP B 1 129 ? 21.234 -26.812 -17.484 1 97.94 129 ASP B CA 1
ATOM 2400 C C . ASP B 1 129 ? 20.328 -27.969 -17.094 1 97.94 129 ASP B C 1
ATOM 2402 O O . ASP B 1 129 ? 20.781 -28.938 -16.484 1 97.94 129 ASP B O 1
ATOM 2406 N N . GLY B 1 130 ? 19.062 -27.891 -17.422 1 97 130 GLY B N 1
ATOM 2407 C CA . GLY B 1 130 ? 18.094 -28.859 -16.922 1 97 130 GLY B CA 1
ATOM 2408 C C . GLY B 1 130 ? 17.938 -28.844 -15.414 1 97 130 GLY B C 1
ATOM 2409 O O . GLY B 1 130 ? 17.703 -29.875 -14.797 1 97 130 GLY B O 1
ATOM 2410 N N . LYS B 1 131 ? 18.281 -27.688 -14.812 1 96.88 131 LYS B N 1
ATOM 2411 C CA . LYS B 1 131 ? 18.266 -27.5 -13.367 1 96.88 131 LYS B CA 1
ATOM 2412 C C . LYS B 1 131 ? 17.859 -26.078 -13 1 96.88 131 LYS B C 1
ATOM 2414 O O . LYS B 1 131 ? 18.312 -25.109 -13.633 1 96.88 131 LYS B O 1
ATOM 2419 N N . LYS B 1 132 ? 17.031 -25.969 -11.961 1 96.06 132 LYS B N 1
ATOM 2420 C CA . LYS B 1 132 ? 16.594 -24.641 -11.531 1 96.06 132 LYS B CA 1
ATOM 2421 C C . LYS B 1 132 ? 17.703 -23.922 -10.781 1 96.06 132 LYS B C 1
ATOM 2423 O O . LYS B 1 132 ? 18.547 -24.562 -10.148 1 96.06 132 LYS B O 1
ATOM 2428 N N . SER B 1 133 ? 17.578 -22.625 -10.82 1 95.56 133 SER B N 1
ATOM 2429 C CA . SER B 1 133 ? 18.562 -21.781 -10.172 1 95.56 133 SER B CA 1
ATOM 2430 C C . SER B 1 133 ? 18.516 -21.922 -8.656 1 95.56 133 SER B C 1
ATOM 2432 O O . SER B 1 133 ? 19.516 -21.703 -7.973 1 95.56 133 SER B O 1
ATOM 2434 N N . ILE B 1 134 ? 17.391 -22.328 -8.133 1 92.88 134 ILE B N 1
ATOM 2435 C CA . ILE B 1 134 ? 17.203 -22.359 -6.688 1 92.88 134 ILE B CA 1
ATOM 2436 C C . ILE B 1 134 ? 17.516 -23.75 -6.148 1 92.88 134 ILE B C 1
ATOM 2438 O O . ILE B 1 134 ? 17.547 -23.969 -4.938 1 92.88 134 ILE B O 1
ATOM 2442 N N . ASP B 1 135 ? 17.781 -24.656 -7 1 95.88 135 ASP B N 1
ATOM 2443 C CA . ASP B 1 135 ? 18.078 -26.016 -6.578 1 95.88 135 ASP B CA 1
ATOM 2444 C C . ASP B 1 135 ? 19.422 -26.094 -5.848 1 95.88 135 ASP B C 1
ATOM 2446 O O . ASP B 1 135 ? 20.25 -25.188 -5.98 1 95.88 135 ASP B O 1
ATOM 2450 N N . PRO B 1 136 ? 19.578 -27.141 -5.066 1 95.62 136 PRO B N 1
ATOM 2451 C CA . PRO B 1 136 ? 20.859 -27.281 -4.367 1 95.62 136 PRO B CA 1
ATOM 2452 C C . PRO B 1 136 ? 22.031 -27.438 -5.32 1 95.62 136 PRO B C 1
ATOM 2454 O O . PRO B 1 136 ? 21.875 -27.922 -6.441 1 95.62 136 PRO B O 1
ATOM 2457 N N . ALA 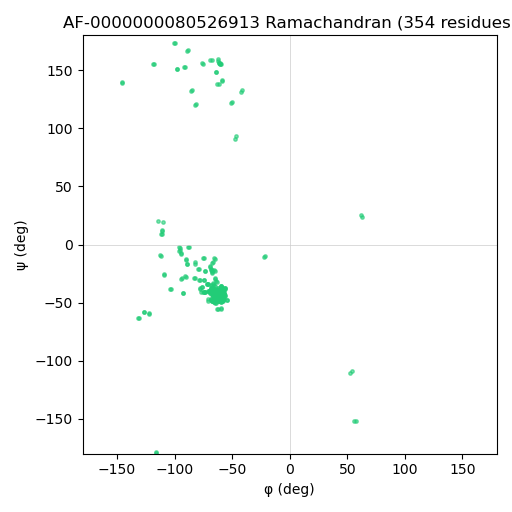B 1 137 ? 23.141 -27.172 -4.875 1 93.69 137 ALA B N 1
ATOM 2458 C CA . ALA B 1 137 ? 24.375 -27.344 -5.641 1 93.69 137 ALA B CA 1
ATOM 2459 C C . ALA B 1 137 ? 24.562 -28.812 -6.027 1 93.69 137 ALA B C 1
ATOM 2461 O O . ALA B 1 137 ? 24 -29.703 -5.406 1 93.69 137 ALA B O 1
ATOM 2462 N N . PRO B 1 138 ? 25.375 -28.875 -7.145 1 96.62 138 PRO B N 1
ATOM 2463 C CA . PRO B 1 138 ? 26.219 -27.953 -7.902 1 96.62 138 PRO B CA 1
ATOM 2464 C C . PRO B 1 138 ? 25.484 -27.25 -9.039 1 96.62 138 PRO B C 1
ATOM 2466 O O . PRO B 1 138 ? 24.5 -27.797 -9.555 1 96.62 138 PRO B O 1
ATOM 2469 N N . HIS B 1 139 ? 25.922 -26 -9.469 1 97.88 139 HIS B N 1
ATOM 2470 C CA . HIS B 1 139 ? 25.438 -25.25 -10.617 1 97.88 139 HIS B CA 1
ATOM 2471 C C . HIS B 1 139 ? 26.562 -25.016 -11.625 1 97.88 139 HIS B C 1
ATOM 2473 O O . HIS B 1 139 ? 27.75 -25.125 -11.289 1 97.88 139 HIS B O 1
ATOM 2479 N N . SER B 1 140 ? 26.172 -24.828 -12.812 1 98.12 140 SER B N 1
ATOM 2480 C CA . SER B 1 140 ? 27.156 -24.438 -13.828 1 98.12 140 SER B CA 1
ATOM 2481 C C . SER B 1 140 ? 27.828 -23.125 -13.477 1 98.12 140 SER B C 1
ATOM 2483 O O . SER B 1 140 ? 27.312 -22.344 -12.672 1 98.12 140 SER B O 1
ATOM 2485 N N . LYS B 1 141 ? 29.031 -22.984 -14.031 1 98.19 141 LYS B N 1
ATOM 2486 C CA . LYS B 1 141 ? 29.734 -21.734 -13.828 1 98.19 141 LYS B CA 1
ATOM 2487 C C . LYS B 1 141 ? 28.906 -20.531 -14.289 1 98.19 141 LYS B C 1
ATOM 2489 O O . LYS B 1 141 ? 28.906 -19.484 -13.648 1 98.19 141 LYS B O 1
ATOM 2494 N N . GLU B 1 142 ? 28.203 -20.75 -15.383 1 98.38 142 GLU B N 1
ATOM 2495 C CA . GLU B 1 142 ? 27.359 -19.688 -15.914 1 98.38 142 GLU B CA 1
ATOM 2496 C C . GLU B 1 142 ? 26.234 -19.328 -14.938 1 98.38 142 GLU B C 1
ATOM 2498 O O . GLU B 1 142 ? 25.984 -18.156 -14.68 1 98.38 142 GLU B O 1
ATOM 2503 N N . MET B 1 143 ? 25.531 -20.297 -14.359 1 98.5 143 MET B N 1
ATOM 2504 C CA . MET B 1 143 ? 24.453 -20.047 -13.422 1 98.5 143 MET B CA 1
ATOM 2505 C C . MET B 1 143 ? 24.969 -19.406 -12.148 1 98.5 143 MET B C 1
ATOM 2507 O O . MET B 1 143 ? 24.312 -18.531 -11.578 1 98.5 143 MET B O 1
ATOM 2511 N N . LEU B 1 144 ? 26.109 -19.859 -11.68 1 98.31 144 LEU B N 1
ATOM 2512 C CA . LEU B 1 144 ? 26.703 -19.219 -10.508 1 98.31 144 LEU B CA 1
ATOM 2513 C C . LEU B 1 144 ? 26.938 -17.734 -10.75 1 98.31 144 LEU B C 1
ATOM 2515 O O . LEU B 1 144 ? 26.688 -16.906 -9.867 1 98.31 144 LEU B O 1
ATOM 2519 N N . GLY B 1 145 ? 27.422 -17.438 -11.945 1 98.56 145 GLY B N 1
ATOM 2520 C CA . GLY B 1 145 ? 27.609 -16.047 -12.305 1 98.56 145 GLY B CA 1
ATOM 2521 C C . GLY B 1 145 ? 26.328 -15.25 -12.336 1 98.56 145 GLY B C 1
ATOM 2522 O O . GLY B 1 145 ? 26.266 -14.133 -11.812 1 98.56 145 GLY B O 1
ATOM 2523 N N . LEU B 1 146 ? 25.328 -15.82 -12.938 1 98.69 146 LEU B N 1
ATOM 2524 C CA . LEU B 1 146 ? 24.016 -15.164 -13.023 1 98.69 146 LEU B CA 1
ATOM 2525 C C . LEU B 1 146 ? 23.406 -14.984 -11.633 1 98.69 146 LEU B C 1
ATOM 2527 O O . LEU B 1 146 ? 22.859 -13.922 -11.328 1 98.69 146 LEU B O 1
ATOM 2531 N N . ASN B 1 147 ? 23.5 -16 -10.828 1 98 147 ASN B N 1
ATOM 2532 C CA . ASN B 1 147 ? 22.969 -15.914 -9.469 1 98 147 ASN B CA 1
ATOM 2533 C C . ASN B 1 147 ? 23.656 -14.805 -8.672 1 98 147 ASN B C 1
ATOM 2535 O O . ASN B 1 147 ? 22.984 -14.055 -7.953 1 98 147 ASN B O 1
ATOM 2539 N N . LYS B 1 148 ? 24.891 -14.773 -8.789 1 98.5 148 LYS B N 1
ATOM 2540 C CA . LYS B 1 148 ? 25.656 -13.75 -8.07 1 98.5 148 LYS B CA 1
ATOM 2541 C C . LYS B 1 148 ? 25.281 -12.352 -8.539 1 98.5 148 LYS B C 1
ATOM 2543 O O . LYS B 1 148 ? 25.062 -11.453 -7.723 1 98.5 148 LYS B O 1
ATOM 2548 N N . THR B 1 149 ? 25.219 -12.148 -9.812 1 98.69 149 THR B N 1
ATOM 2549 C CA . THR B 1 149 ? 24.875 -10.844 -10.359 1 98.69 149 THR B CA 1
ATOM 2550 C C . THR B 1 149 ? 23.438 -10.477 -9.984 1 98.69 149 THR B C 1
ATOM 2552 O O . THR B 1 149 ? 23.156 -9.328 -9.625 1 98.69 149 THR B O 1
ATOM 2555 N N . PHE B 1 150 ? 22.547 -11.461 -10.102 1 98.38 150 PHE B N 1
ATOM 2556 C CA . PHE B 1 150 ? 21.172 -11.219 -9.719 1 98.38 150 PHE B CA 1
ATOM 2557 C C . PHE B 1 150 ? 21.078 -10.781 -8.258 1 98.38 150 PHE B C 1
ATOM 2559 O O . PHE B 1 150 ? 20.406 -9.805 -7.941 1 98.38 150 PHE B O 1
ATOM 2566 N N . ALA B 1 151 ? 21.719 -11.492 -7.402 1 97.94 151 ALA B N 1
ATOM 2567 C CA . ALA B 1 151 ? 21.688 -11.156 -5.98 1 97.94 151 ALA B CA 1
ATOM 2568 C C . ALA B 1 151 ? 22.188 -9.734 -5.742 1 97.94 151 ALA B C 1
ATOM 2570 O O . ALA B 1 151 ? 21.625 -9 -4.93 1 97.94 151 ALA B O 1
ATOM 2571 N N . ARG B 1 152 ? 23.219 -9.359 -6.414 1 98.62 152 ARG B N 1
ATOM 2572 C CA . ARG B 1 152 ? 23.797 -8.031 -6.266 1 98.62 152 ARG B CA 1
ATOM 2573 C C . ARG B 1 152 ? 22.828 -6.957 -6.766 1 98.62 152 ARG B C 1
ATOM 2575 O O . ARG B 1 152 ? 22.562 -5.98 -6.066 1 98.62 152 ARG B O 1
ATOM 2582 N N . VAL B 1 153 ? 22.297 -7.145 -7.918 1 98.69 153 VAL B N 1
ATOM 2583 C CA . VAL B 1 153 ? 21.438 -6.148 -8.547 1 98.69 153 VAL B CA 1
ATOM 2584 C C . VAL B 1 153 ? 20.109 -6.09 -7.809 1 98.69 153 VAL B C 1
ATOM 2586 O O . VAL B 1 153 ? 19.609 -5.004 -7.508 1 98.69 153 VAL B O 1
ATOM 2589 N N . HIS B 1 154 ? 19.5 -7.23 -7.562 1 97.44 154 HIS B N 1
ATOM 2590 C CA . HIS B 1 154 ? 18.281 -7.277 -6.773 1 97.44 154 HIS B CA 1
ATOM 2591 C C . HIS B 1 154 ? 18.484 -6.664 -5.395 1 97.44 154 HIS B C 1
ATOM 2593 O O . HIS B 1 154 ? 17.609 -5.957 -4.887 1 97.44 154 HIS B O 1
ATOM 2599 N N . GLY B 1 155 ? 19.594 -6.965 -4.777 1 98.25 155 GLY B N 1
ATOM 2600 C CA . GLY B 1 155 ? 19.938 -6.352 -3.504 1 98.25 155 GLY B CA 1
ATOM 2601 C C . GLY B 1 155 ? 20.031 -4.836 -3.576 1 98.25 155 GLY B C 1
ATOM 2602 O O . GLY B 1 155 ? 19.594 -4.137 -2.662 1 98.25 155 GLY B O 1
ATOM 2603 N N . ALA B 1 156 ? 20.656 -4.312 -4.621 1 98.75 156 ALA B N 1
ATOM 2604 C CA . ALA B 1 156 ? 20.719 -2.871 -4.832 1 98.75 156 ALA B CA 1
ATOM 2605 C C . ALA B 1 156 ? 19.328 -2.271 -4.98 1 98.75 156 ALA B C 1
ATOM 2607 O O . ALA B 1 156 ? 19.047 -1.204 -4.434 1 98.75 156 ALA B O 1
ATOM 2608 N N . SER B 1 157 ? 18.484 -2.941 -5.715 1 98.62 157 SER B N 1
ATOM 2609 C CA . SER B 1 157 ? 17.109 -2.498 -5.859 1 98.62 157 SER B CA 1
ATOM 2610 C C . SER B 1 157 ? 16.406 -2.406 -4.504 1 98.62 157 SER B C 1
ATOM 2612 O O . SER B 1 157 ? 15.75 -1.41 -4.207 1 98.62 157 SER B O 1
ATOM 2614 N N . ALA B 1 158 ? 16.562 -3.43 -3.709 1 98.19 158 ALA B N 1
ATOM 2615 C CA . ALA B 1 158 ? 15.953 -3.477 -2.385 1 98.19 158 ALA B CA 1
ATOM 2616 C C . ALA B 1 158 ? 16.484 -2.363 -1.49 1 98.19 158 ALA B C 1
ATOM 2618 O O . ALA B 1 158 ? 15.742 -1.756 -0.725 1 98.19 158 ALA B O 1
ATOM 2619 N N . LEU B 1 159 ? 17.766 -2.111 -1.576 1 98.69 159 LEU B N 1
ATOM 2620 C CA . LEU B 1 159 ? 18.375 -1.056 -0.775 1 98.69 159 LEU B CA 1
ATOM 2621 C C . LEU B 1 159 ? 17.844 0.314 -1.179 1 98.69 159 LEU B C 1
ATOM 2623 O O . LEU B 1 159 ? 17.531 1.14 -0.32 1 98.69 159 LEU B O 1
ATOM 2627 N N . LEU B 1 160 ? 17.734 0.544 -2.48 1 98.88 160 LEU B N 1
ATOM 2628 C CA . LEU B 1 160 ? 17.156 1.789 -2.963 1 98.88 160 LEU B CA 1
ATOM 2629 C C . LEU B 1 160 ? 15.727 1.963 -2.432 1 98.88 160 LEU B C 1
ATOM 2631 O O . LEU B 1 160 ? 15.344 3.062 -2.031 1 98.88 160 LEU B O 1
ATOM 2635 N N . ASN B 1 161 ? 15.023 0.921 -2.424 1 98.75 161 ASN B N 1
ATOM 2636 C CA . ASN B 1 161 ? 13.656 0.96 -1.901 1 98.75 161 ASN B CA 1
ATOM 2637 C C . ASN B 1 161 ? 13.641 1.304 -0.415 1 98.75 161 ASN B C 1
ATOM 2639 O O . ASN B 1 161 ? 12.828 2.119 0.026 1 98.75 161 ASN B O 1
ATOM 2643 N N . LEU B 1 162 ? 14.516 0.727 0.361 1 98.81 162 LEU B N 1
ATOM 2644 C CA . LEU B 1 162 ? 14.555 0.978 1.797 1 98.81 162 LEU B CA 1
ATOM 2645 C C . LEU B 1 162 ? 15.008 2.406 2.086 1 98.81 162 LEU B C 1
ATOM 2647 O O . LEU B 1 162 ? 14.516 3.033 3.031 1 98.81 162 LEU B O 1
ATOM 2651 N N . VAL B 1 163 ? 15.945 2.873 1.318 1 98.94 163 VAL B N 1
ATOM 2652 C CA . VAL B 1 163 ? 16.375 4.258 1.454 1 98.94 163 VAL B CA 1
ATOM 2653 C C . VAL B 1 163 ? 15.211 5.195 1.15 1 98.94 163 VAL B C 1
ATOM 2655 O O . VAL B 1 163 ? 14.977 6.164 1.878 1 98.94 163 VAL B O 1
ATOM 2658 N N . SER B 1 164 ? 14.516 4.918 0.074 1 98.94 164 SER B N 1
ATOM 2659 C CA . SER B 1 164 ? 13.336 5.699 -0.271 1 98.94 164 SER B CA 1
ATOM 2660 C C . SER B 1 164 ? 12.305 5.672 0.854 1 98.94 164 SER B C 1
ATOM 2662 O O . SER B 1 164 ? 11.711 6.703 1.186 1 98.94 164 SER B O 1
ATOM 2664 N N . LEU B 1 165 ? 12.094 4.52 1.409 1 98.94 165 LEU B N 1
ATOM 2665 C CA . LEU B 1 165 ? 11.156 4.391 2.525 1 98.94 165 LEU B CA 1
ATOM 2666 C C . LEU B 1 165 ? 11.617 5.227 3.715 1 98.94 165 LEU B C 1
ATOM 2668 O O . LEU B 1 165 ? 10.812 5.926 4.336 1 98.94 165 LEU B O 1
ATOM 2672 N N . GLY B 1 166 ? 12.883 5.145 4.062 1 98.88 166 GLY B N 1
ATOM 2673 C CA . GLY B 1 166 ? 13.422 5.984 5.125 1 98.88 166 GLY B CA 1
ATOM 2674 C C . GLY B 1 166 ? 13.203 7.465 4.879 1 98.88 166 GLY B C 1
ATOM 2675 O O . GLY B 1 166 ? 12.844 8.203 5.797 1 98.88 166 GLY B O 1
ATOM 2676 N N . ALA B 1 167 ? 13.43 7.891 3.643 1 98.88 167 ALA B N 1
ATOM 2677 C CA . ALA B 1 167 ? 13.211 9.281 3.266 1 98.88 167 ALA B CA 1
ATOM 2678 C C . ALA B 1 167 ? 11.742 9.672 3.418 1 98.88 167 ALA B C 1
ATOM 2680 O O . ALA B 1 167 ? 11.43 10.789 3.84 1 98.88 167 ALA B O 1
ATOM 2681 N N . SER B 1 168 ? 10.875 8.805 3.045 1 98.88 168 SER B N 1
ATOM 2682 C CA . SER B 1 168 ? 9.438 9.047 3.162 1 98.88 168 SER B CA 1
ATOM 2683 C C . SER B 1 168 ? 9.016 9.195 4.621 1 98.88 168 SER B C 1
ATOM 2685 O O . SER B 1 168 ? 8.188 10.039 4.953 1 98.88 168 SER B O 1
ATOM 2687 N N . VAL B 1 169 ? 9.586 8.352 5.457 1 98.81 169 VAL B N 1
ATOM 2688 C CA . VAL B 1 169 ? 9.305 8.438 6.883 1 98.81 169 VAL B CA 1
ATOM 2689 C C . VAL B 1 169 ? 9.852 9.758 7.438 1 98.81 169 VAL B C 1
ATOM 2691 O O . VAL B 1 169 ? 9.172 10.445 8.195 1 98.81 169 VAL B O 1
ATOM 2694 N N . TRP B 1 170 ? 11.086 10.086 7.051 1 98.5 170 TRP B N 1
ATOM 2695 C CA . TRP B 1 170 ? 11.688 11.352 7.449 1 98.5 170 TRP B CA 1
ATOM 2696 C C . TRP B 1 170 ? 10.805 12.523 7.062 1 98.5 170 TRP B C 1
ATOM 2698 O O . TRP B 1 170 ? 10.539 13.414 7.879 1 98.5 170 TRP B O 1
ATOM 2708 N N . TYR B 1 171 ? 10.344 12.547 5.863 1 98.56 171 TYR B N 1
ATOM 2709 C CA . TYR B 1 171 ? 9.461 13.609 5.395 1 98.56 171 TYR B CA 1
ATOM 2710 C C . TYR B 1 171 ? 8.18 13.656 6.219 1 98.56 171 TYR B C 1
ATOM 2712 O O . TYR B 1 171 ? 7.703 14.734 6.578 1 98.56 171 TYR B O 1
ATOM 2720 N N . GLY B 1 172 ? 7.648 12.469 6.465 1 98.38 172 GLY B N 1
ATOM 2721 C CA . GLY B 1 172 ? 6.434 12.391 7.266 1 98.38 172 GLY B CA 1
ATOM 2722 C C . GLY B 1 172 ? 6.59 13.016 8.641 1 98.38 172 GLY B C 1
ATOM 2723 O O . GLY B 1 172 ? 5.672 13.672 9.133 1 98.38 172 GLY B O 1
ATOM 2724 N N . VAL B 1 173 ? 7.703 12.812 9.266 1 98 173 VAL B N 1
ATOM 2725 C CA . VAL B 1 173 ? 7.961 13.375 10.586 1 98 173 VAL B CA 1
ATOM 2726 C C . VAL B 1 173 ? 7.98 14.898 10.492 1 98 173 VAL B C 1
ATOM 2728 O O . VAL B 1 173 ? 7.367 15.586 11.32 1 98 173 VAL B O 1
ATOM 2731 N N . TRP B 1 174 ? 8.602 15.445 9.516 1 96.31 174 TRP B N 1
ATOM 2732 C CA . TRP B 1 174 ? 8.625 16.891 9.344 1 96.31 174 TRP B CA 1
ATOM 2733 C C . TRP B 1 174 ? 7.238 17.422 9.023 1 96.31 174 TRP B C 1
ATOM 2735 O O . TRP B 1 174 ? 6.844 18.484 9.516 1 96.31 174 TRP B O 1
ATOM 2745 N N . LEU B 1 175 ? 6.547 16.734 8.164 1 96.31 175 LEU B N 1
ATOM 2746 C CA . LEU B 1 175 ? 5.188 17.125 7.816 1 96.31 175 LEU B CA 1
ATOM 2747 C C . LEU B 1 175 ? 4.289 17.125 9.047 1 96.31 175 LEU B C 1
ATOM 2749 O O . LEU B 1 175 ? 3.434 18.016 9.195 1 96.31 175 LEU B O 1
ATOM 2753 N N . SER B 1 176 ? 4.555 16.172 9.938 1 96.38 176 SER B N 1
ATOM 2754 C CA . SER B 1 176 ? 3.715 16.016 11.125 1 96.38 176 SER B CA 1
ATOM 2755 C C . SER B 1 176 ? 3.881 17.188 12.078 1 96.38 176 SER B C 1
ATOM 2757 O O . SER B 1 176 ? 3.002 17.453 12.898 1 96.38 176 SER B O 1
ATOM 2759 N N . ALA B 1 177 ? 4.945 17.906 12.008 1 94.12 177 ALA B N 1
ATOM 2760 C CA . ALA B 1 177 ? 5.18 19.078 12.852 1 94.12 177 ALA B CA 1
ATOM 2761 C C . ALA B 1 177 ? 4.172 20.188 12.555 1 94.12 177 ALA B C 1
ATOM 2763 O O . ALA B 1 177 ? 4.023 21.125 13.344 1 94.12 177 ALA B O 1
ATOM 2764 N N . ARG B 1 178 ? 3.48 20.047 11.508 1 93.19 178 ARG B N 1
ATOM 2765 C CA . ARG B 1 178 ? 2.512 21.062 11.109 1 93.19 178 ARG B CA 1
ATOM 2766 C C . ARG B 1 178 ? 1.113 20.703 11.609 1 93.19 178 ARG B C 1
ATOM 2768 O O . ARG B 1 178 ? 0.166 21.469 11.414 1 93.19 178 ARG B O 1
ATOM 2775 N N . LEU B 1 179 ? 0.971 19.609 12.219 1 92.38 179 LEU B N 1
ATOM 2776 C CA . LEU B 1 179 ? -0.338 19.109 12.633 1 92.38 179 LEU B CA 1
ATOM 2777 C C . LEU B 1 179 ? -0.64 19.516 14.07 1 92.38 179 LEU B C 1
ATOM 2779 O O . LEU B 1 179 ? -1.789 19.812 14.406 1 92.38 179 LEU B O 1
#